Protein AF-A0A5B6V414-F1 (afdb_monomer)

Sequence (195 aa):
MGFCDLCKFNIALLAKQGWYFLTKSNTLVVRIFKSKYYPNTTFWNALLGTYPSYMWRSIFAAKKLLEDEVDLIDTNTKTWNMELIARVFNVEDAEAIKCISLSHSIDEDKLTWKGNNSGKYSVKSGYRTFNKQTDPNAIAQNRSALYKKLWALNIPSKIKIATWKFLNNFIPIAYNLYNRKISSSPICPPCGLLP

Mean predicted aligned error: 17.88 Å

Solvent-accessible surface area (backbone atoms only — not comparable to full-atom values): 11793 Å² total; per-residue (Å²): 138,86,77,93,48,66,68,57,45,53,48,20,49,31,37,47,50,46,51,44,52,72,74,43,58,86,39,71,69,40,46,54,46,30,62,73,56,24,68,93,50,49,84,89,70,41,61,74,74,94,82,58,50,75,67,50,50,50,35,53,64,32,44,63,74,67,57,82,60,82,73,55,52,36,83,90,76,73,38,72,33,64,69,61,37,60,72,75,39,57,73,69,58,31,53,56,56,70,67,56,80,75,79,86,67,90,67,77,87,72,91,62,32,85,69,46,98,80,34,65,83,43,47,71,37,43,34,50,50,59,44,57,79,52,43,62,61,58,54,50,49,50,50,51,56,50,49,56,53,56,71,68,49,98,64,63,66,70,56,49,52,50,51,52,30,53,81,66,66,62,51,87,44,41,45,49,31,24,76,69,69,75,36,99,51,42,47,33,86,92,77,70,42,72,130

Foldseek 3Di:
DDDPDPVLLLLLVLLVVLVCLVQPCPDPVNCVCCVVFPVPHHPLPTDCDDDHDPSSVSNVVSSVVVVPDDCQADPVVRAGPLVSLPVPDDPVVSVVVNPPDRDPDPDPDDQFDPLDPVSDRDSVSSSVVVVVVVPPVCVVVVVVVVLVVLVPDPDDVVVSVVVVCVVVVVPPQLLSCVVVVNDPDQAGPVPRDHD

InterPro domains:
  IPR026960 Reverse transcriptase zinc-binding domain [PF13966] (121-192)

Radius of gyration: 24.38 Å; Cα contacts (8 Å, |Δi|>4): 140; chains: 1; bounding box: 47×53×64 Å

pLDDT: mean 72.51, std 13.05, range [38.97, 97.5]

Secondary structure (DSSP, 8-state):
---S-HHHHHHHHHHHHHHHHHH-TTSHHHHHHHHHH-TTS-GGG----SS--HHHHHHHHHHHHH------EETTTTEE-HHHHHHHS-HHHHHHHHTSPPP---PPP----TTSTT----HHHHHHHHHHSS-HHHHHHHHHHHHHHHHHSSS-HHHHHHHHHHHTT-S--HHHHHHTTS-S--S-TTT----

Organism: NCBI:txid47621

Structure (mmCIF, N/CA/C/O backbone):
data_AF-A0A5B6V414-F1
#
_entry.id   AF-A0A5B6V414-F1
#
loop_
_atom_site.group_PDB
_atom_site.id
_atom_site.type_symbol
_atom_site.label_atom_id
_atom_site.label_alt_id
_atom_site.label_comp_id
_atom_site.label_asym_id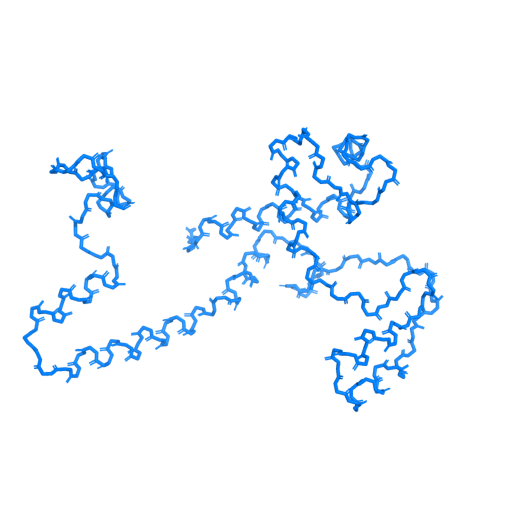
_atom_site.label_entity_id
_atom_site.label_seq_id
_atom_site.pdbx_PDB_ins_code
_atom_site.Cartn_x
_atom_site.Cartn_y
_atom_site.Cartn_z
_atom_site.occupancy
_atom_site.B_iso_or_equiv
_atom_site.auth_seq_id
_atom_site.auth_comp_id
_atom_site.auth_asym_id
_atom_site.auth_atom_id
_atom_site.pdbx_PDB_model_num
ATOM 1 N N . MET A 1 1 ? 19.506 8.412 0.767 1.00 38.97 1 MET A N 1
ATOM 2 C CA . MET A 1 1 ? 18.026 8.401 0.858 1.00 38.97 1 MET A CA 1
ATOM 3 C C . MET A 1 1 ? 17.472 7.915 -0.474 1.00 38.97 1 MET A C 1
ATOM 5 O O . MET A 1 1 ? 17.347 8.710 -1.389 1.00 38.97 1 MET A O 1
ATOM 9 N N . GLY A 1 2 ? 17.258 6.607 -0.634 1.00 41.16 2 GLY A N 1
ATOM 10 C CA . GLY A 1 2 ? 16.815 6.019 -1.904 1.00 41.16 2 GLY A CA 1
ATOM 11 C C . GLY A 1 2 ? 15.378 5.527 -1.802 1.00 41.16 2 GLY A C 1
ATOM 12 O O . GLY A 1 2 ? 15.153 4.384 -1.416 1.00 41.16 2 GLY A O 1
ATOM 13 N N . PHE A 1 3 ? 14.409 6.389 -2.102 1.00 40.47 3 PHE A N 1
ATOM 14 C CA . PHE A 1 3 ? 13.028 5.960 -2.319 1.00 40.47 3 PHE A CA 1
ATOM 15 C C . PHE A 1 3 ? 12.896 5.624 -3.807 1.00 40.47 3 PHE A C 1
ATOM 17 O O . PHE A 1 3 ? 13.055 6.501 -4.647 1.00 40.47 3 PHE A O 1
ATOM 24 N N . CYS A 1 4 ? 12.674 4.350 -4.137 1.00 52.44 4 CYS A N 1
ATOM 25 C CA . CYS A 1 4 ? 12.571 3.886 -5.528 1.00 52.44 4 CYS A CA 1
ATOM 26 C C . CYS A 1 4 ? 11.224 4.248 -6.179 1.00 52.44 4 CYS A C 1
ATOM 28 O O . CYS A 1 4 ? 11.107 4.211 -7.397 1.00 52.44 4 CYS A O 1
ATOM 30 N N . ASP A 1 5 ? 10.218 4.586 -5.368 1.00 54.47 5 ASP A N 1
ATOM 31 C CA . ASP A 1 5 ? 8.855 4.896 -5.802 1.00 54.47 5 ASP A CA 1
ATOM 32 C C . ASP A 1 5 ? 8.201 5.853 -4.792 1.00 54.47 5 ASP A C 1
ATOM 34 O O . ASP A 1 5 ? 7.975 5.499 -3.627 1.00 54.47 5 ASP A O 1
ATOM 38 N N . LEU A 1 6 ? 7.957 7.087 -5.236 1.00 55.12 6 LEU A N 1
ATOM 39 C CA . LEU A 1 6 ? 7.403 8.173 -4.427 1.00 55.12 6 LEU A CA 1
ATOM 40 C C . LEU A 1 6 ? 5.907 7.976 -4.144 1.00 55.12 6 LEU A C 1
ATOM 42 O O . LEU A 1 6 ? 5.438 8.325 -3.062 1.00 55.12 6 LEU A O 1
ATOM 46 N N . CYS A 1 7 ? 5.170 7.363 -5.074 1.00 50.81 7 CYS A N 1
ATOM 47 C CA . CYS A 1 7 ? 3.752 7.063 -4.900 1.00 50.81 7 CYS A CA 1
ATOM 48 C C . CYS A 1 7 ? 3.561 6.050 -3.766 1.00 50.81 7 CYS A C 1
ATOM 50 O O . CYS A 1 7 ? 2.777 6.291 -2.850 1.00 50.81 7 CYS A O 1
ATOM 52 N N . LYS A 1 8 ? 4.356 4.973 -3.744 1.00 53.31 8 LYS A N 1
ATOM 53 C CA . LYS A 1 8 ? 4.317 3.969 -2.661 1.00 53.31 8 LYS A CA 1
ATOM 54 C C . LYS A 1 8 ? 4.734 4.537 -1.305 1.00 53.31 8 LYS A C 1
ATOM 56 O O . LYS A 1 8 ? 4.197 4.145 -0.271 1.00 53.31 8 LYS A O 1
ATOM 61 N N . PHE A 1 9 ? 5.676 5.477 -1.290 1.00 55.47 9 PHE A N 1
ATOM 62 C CA . PHE A 1 9 ? 6.079 6.161 -0.062 1.00 55.47 9 PHE A CA 1
ATOM 63 C C . PHE A 1 9 ? 4.968 7.063 0.491 1.00 55.47 9 PHE A C 1
ATOM 65 O O . PHE A 1 9 ? 4.666 7.008 1.685 1.00 55.47 9 PHE A O 1
ATOM 72 N N . ASN A 1 10 ? 4.312 7.834 -0.378 1.00 59.72 10 ASN A N 1
ATOM 73 C CA . ASN A 1 10 ? 3.179 8.681 -0.006 1.00 59.72 10 ASN A CA 1
ATOM 74 C C . ASN A 1 10 ? 1.993 7.849 0.501 1.00 59.72 10 ASN A C 1
ATOM 76 O O . ASN A 1 10 ? 1.379 8.196 1.507 1.00 59.72 10 ASN A O 1
ATOM 80 N N . ILE A 1 11 ? 1.730 6.699 -0.121 1.00 57.94 11 ILE A N 1
ATOM 81 C CA . ILE A 1 11 ? 0.723 5.742 0.348 1.00 57.94 11 ILE A CA 1
ATOM 82 C C . ILE A 1 11 ? 1.081 5.200 1.743 1.00 57.94 11 ILE A C 1
ATOM 84 O O . ILE A 1 11 ? 0.245 5.213 2.646 1.00 57.94 11 ILE A O 1
ATOM 88 N N . ALA A 1 12 ? 2.337 4.803 1.976 1.00 60.44 12 ALA A N 1
ATOM 89 C CA . ALA A 1 12 ? 2.790 4.332 3.289 1.00 60.44 12 ALA A CA 1
ATOM 90 C C . ALA A 1 12 ? 2.718 5.420 4.384 1.00 60.44 12 ALA A C 1
ATOM 92 O O . ALA A 1 12 ? 2.524 5.108 5.565 1.00 60.44 12 ALA A O 1
ATOM 93 N N . LEU A 1 13 ? 2.864 6.697 4.011 1.00 63.88 13 LEU A N 1
ATOM 94 C CA . LEU A 1 13 ? 2.650 7.841 4.901 1.00 63.88 13 LEU A CA 1
ATOM 95 C C . LEU A 1 13 ? 1.174 7.999 5.277 1.00 63.88 13 LEU A C 1
ATOM 97 O O . LEU A 1 13 ? 0.872 8.181 6.455 1.00 63.88 13 LEU A O 1
ATOM 101 N N . LEU A 1 14 ? 0.267 7.887 4.306 1.00 63.62 14 LEU A N 1
ATOM 102 C CA . LEU A 1 14 ? -1.178 7.966 4.536 1.00 63.62 14 LEU A CA 1
ATOM 103 C C . LEU A 1 14 ? -1.686 6.797 5.387 1.00 63.62 14 LEU A C 1
ATOM 105 O O . LEU A 1 14 ? -2.439 7.015 6.334 1.00 63.62 14 LEU A O 1
ATOM 109 N N . ALA A 1 15 ? -1.186 5.583 5.148 1.00 64.62 15 ALA A N 1
ATOM 110 C CA . ALA A 1 15 ? -1.477 4.420 5.984 1.00 64.62 15 ALA A CA 1
ATOM 111 C C . ALA A 1 15 ? -0.994 4.606 7.437 1.00 64.62 15 ALA A C 1
ATOM 113 O O . ALA A 1 15 ? -1.669 4.175 8.369 1.00 64.62 15 ALA A O 1
ATOM 114 N N . LYS A 1 16 ? 0.115 5.334 7.669 1.00 68.69 16 LYS A N 1
ATOM 115 C CA . LYS A 1 16 ? 0.541 5.716 9.031 1.00 68.69 16 LYS A CA 1
ATOM 116 C C . LYS A 1 16 ? -0.497 6.589 9.728 1.00 68.69 16 LYS A C 1
ATOM 118 O O . LYS A 1 16 ? -0.704 6.447 10.930 1.00 68.69 16 LYS A O 1
ATOM 123 N N . GLN A 1 17 ? -1.094 7.520 8.984 1.00 65.94 17 GLN A N 1
ATOM 124 C CA . GLN A 1 17 ? -2.149 8.369 9.519 1.00 65.94 17 GLN A CA 1
ATOM 125 C C . GLN A 1 17 ? -3.367 7.503 9.836 1.00 65.94 17 GLN A C 1
ATOM 127 O O . GLN A 1 17 ? -3.755 7.475 10.991 1.00 65.94 17 GLN A O 1
ATOM 132 N N . GLY A 1 18 ? -3.867 6.676 8.911 1.00 68.75 18 GLY A N 1
ATOM 133 C CA . GLY A 1 18 ? -4.957 5.724 9.200 1.00 68.75 18 GLY A CA 1
ATOM 134 C C . GLY A 1 18 ? -4.704 4.858 10.447 1.00 68.75 18 GLY A C 1
ATOM 135 O O . GLY A 1 18 ? -5.540 4.795 11.344 1.00 68.75 18 GLY A O 1
ATOM 136 N N . TRP A 1 19 ? -3.495 4.306 10.588 1.00 68.88 19 TRP A N 1
ATOM 137 C CA . TRP A 1 19 ? -3.070 3.559 11.779 1.00 68.88 19 TRP A CA 1
ATOM 138 C C . TRP A 1 19 ? -3.130 4.385 13.074 1.00 68.88 19 TRP A C 1
ATOM 140 O O . TRP A 1 19 ? -3.500 3.879 14.133 1.00 68.88 19 TRP A O 1
ATOM 150 N N . TYR A 1 20 ? -2.771 5.668 13.018 1.00 73.00 20 TYR A N 1
ATOM 151 C CA . TYR A 1 20 ? -2.866 6.575 14.163 1.00 73.00 20 TYR A CA 1
ATOM 152 C C . TYR A 1 20 ? -4.321 6.813 14.584 1.00 73.00 20 TYR A C 1
ATOM 154 O O . TYR A 1 20 ? -4.607 6.850 15.778 1.00 73.00 20 TYR A O 1
ATOM 162 N N . PHE A 1 21 ? -5.244 6.916 13.625 1.00 68.38 21 PHE A N 1
ATOM 163 C CA . PHE A 1 21 ? -6.677 7.060 13.903 1.00 68.38 21 PHE A CA 1
ATOM 164 C C . PHE A 1 21 ? -7.270 5.810 14.563 1.00 68.38 21 PHE A C 1
ATOM 166 O O . PHE A 1 21 ? -8.138 5.937 15.424 1.00 68.38 21 PHE A O 1
ATOM 173 N N . LEU A 1 22 ? -6.759 4.627 14.211 1.00 65.38 22 LEU A N 1
ATOM 174 C CA . LEU A 1 22 ? -7.163 3.346 14.796 1.00 65.38 22 LEU A CA 1
ATOM 175 C C . LEU A 1 22 ? -6.579 3.111 16.193 1.00 65.38 22 LEU A C 1
ATOM 177 O O . LEU A 1 22 ? -7.258 2.589 17.068 1.00 65.38 22 LEU A O 1
ATOM 181 N N . THR A 1 23 ? -5.323 3.505 16.419 1.00 65.62 23 THR A N 1
ATOM 182 C CA . THR A 1 23 ? -4.600 3.185 17.665 1.00 65.62 23 THR A CA 1
ATOM 183 C C . THR A 1 23 ? -4.612 4.297 18.714 1.00 65.62 23 THR A C 1
ATOM 185 O O . THR A 1 23 ? -4.301 4.035 19.874 1.00 65.62 23 THR A O 1
ATOM 188 N N . LYS A 1 24 ? -4.944 5.544 18.345 1.00 70.81 24 LYS A N 1
ATOM 189 C CA . LYS A 1 24 ? -4.972 6.705 19.256 1.00 70.81 24 LYS A CA 1
ATOM 190 C C . LYS A 1 24 ? -6.278 7.500 19.155 1.00 70.81 24 LYS A C 1
ATOM 192 O O . LYS A 1 24 ? -6.284 8.693 18.831 1.00 70.81 24 LYS A O 1
ATOM 197 N N . SER A 1 25 ? -7.377 6.839 19.507 1.00 64.19 25 SER A N 1
ATOM 198 C CA . SER A 1 25 ? -8.752 7.364 19.466 1.00 64.19 25 SER A CA 1
ATOM 199 C C . SER A 1 25 ? -8.999 8.637 20.299 1.00 64.19 25 SER A C 1
ATOM 201 O O . SER A 1 25 ? -9.883 9.421 19.958 1.00 64.19 25 SER A O 1
ATOM 203 N N . ASN A 1 26 ? -8.200 8.897 21.342 1.00 71.38 26 ASN A N 1
ATOM 204 C CA . ASN A 1 26 ? -8.414 10.009 22.286 1.00 71.38 26 ASN A CA 1
ATOM 205 C C . ASN A 1 26 ? -7.767 11.347 21.894 1.00 71.38 26 ASN A C 1
ATOM 207 O O . ASN A 1 26 ? -7.865 12.331 22.628 1.00 71.38 26 ASN A O 1
ATOM 211 N N . THR A 1 27 ? -7.098 11.421 20.747 1.00 81.56 27 THR A N 1
ATOM 212 C CA . THR A 1 27 ? -6.453 12.666 20.310 1.00 81.56 27 THR A CA 1
ATOM 213 C C . THR A 1 27 ? -7.477 13.644 19.729 1.00 81.56 27 THR A C 1
ATOM 215 O O . THR A 1 27 ? -8.465 13.239 19.116 1.00 81.56 27 THR A O 1
ATOM 218 N N . LEU A 1 28 ? -7.250 14.953 19.903 1.00 81.00 28 LEU A N 1
ATOM 219 C CA . LEU A 1 28 ? -8.180 15.998 19.449 1.00 81.00 28 LEU A CA 1
ATOM 220 C C . LEU A 1 28 ? -8.493 15.884 17.947 1.00 81.00 28 LEU A C 1
ATOM 222 O O . LEU A 1 28 ? -9.648 15.978 17.544 1.00 81.00 28 LEU A O 1
ATOM 226 N N . VAL A 1 29 ? -7.472 15.608 17.133 1.00 76.81 29 VAL A N 1
ATOM 227 C CA . VAL A 1 29 ? -7.613 15.418 15.683 1.00 76.81 29 VAL A CA 1
ATOM 228 C C . VAL A 1 29 ? -8.537 14.240 15.368 1.00 76.81 29 VAL A C 1
ATOM 230 O O . VAL A 1 29 ? -9.446 14.387 14.556 1.00 76.81 29 VAL A O 1
ATOM 233 N N . VAL A 1 30 ? -8.370 13.097 16.042 1.00 78.31 30 VAL A N 1
ATOM 234 C CA . VAL A 1 30 ? -9.216 11.914 15.814 1.00 78.31 30 VAL A CA 1
ATOM 235 C C . VAL A 1 30 ? -10.654 12.166 16.267 1.00 78.31 30 VAL A C 1
ATOM 237 O O . VAL A 1 30 ? -11.584 11.777 15.567 1.00 78.31 30 VAL A O 1
ATOM 240 N N . ARG A 1 31 ? -10.862 12.892 17.371 1.00 81.19 31 ARG A N 1
ATOM 241 C CA . ARG A 1 31 ? -12.201 13.274 17.851 1.00 81.19 31 ARG A CA 1
ATOM 242 C C . ARG A 1 31 ? -12.928 14.219 16.889 1.00 81.19 31 ARG A C 1
ATOM 244 O O . ARG A 1 31 ? -14.106 14.002 16.625 1.00 81.19 31 ARG A O 1
ATOM 251 N N . ILE A 1 32 ? -12.232 15.219 16.339 1.00 84.50 32 ILE A N 1
ATOM 252 C CA . ILE A 1 32 ? -12.784 16.162 15.347 1.00 84.50 32 ILE A CA 1
ATOM 253 C C . ILE A 1 32 ? -13.139 15.443 14.041 1.00 84.50 32 ILE A C 1
ATOM 255 O O . ILE A 1 32 ? -14.172 15.699 13.431 1.00 84.50 32 ILE A O 1
ATOM 259 N N . PHE A 1 33 ? -12.283 14.533 13.585 1.00 82.25 33 PHE A N 1
ATOM 260 C CA . PHE A 1 33 ? -12.559 13.764 12.375 1.00 82.25 33 PHE A CA 1
ATOM 261 C C . PHE A 1 33 ? -13.673 12.742 12.579 1.00 82.25 33 PHE A C 1
ATOM 263 O O . PHE A 1 33 ? -14.508 12.595 11.691 1.00 82.25 33 PHE A O 1
ATOM 270 N N . LYS A 1 34 ? -13.731 12.090 13.746 1.00 83.25 34 LYS A N 1
ATOM 271 C CA . LYS A 1 34 ? -14.846 11.220 14.118 1.00 83.25 34 LYS A CA 1
ATOM 272 C C . LYS A 1 34 ? -16.155 11.997 14.094 1.00 83.25 34 LYS A C 1
ATOM 274 O O . LYS A 1 34 ? -17.062 11.596 13.381 1.00 83.25 34 LYS A O 1
ATOM 279 N N . SER A 1 35 ? -16.236 13.140 14.780 1.00 84.69 35 SER A N 1
ATOM 280 C CA . SER A 1 35 ? -17.468 13.939 14.802 1.00 84.69 35 SER A CA 1
ATOM 281 C C . SER A 1 35 ? -17.888 14.431 13.414 1.00 84.69 35 SER A C 1
ATOM 283 O O . SER A 1 35 ? -19.079 14.517 13.136 1.00 84.69 35 SER A O 1
ATOM 285 N N . LYS A 1 36 ? -16.926 14.719 12.529 1.00 84.19 36 LYS A N 1
ATOM 286 C CA . LYS A 1 36 ? -17.200 15.233 11.184 1.00 84.19 36 LYS A CA 1
ATOM 287 C C . LYS A 1 36 ? -17.541 14.158 10.146 1.00 84.19 36 LYS A C 1
ATOM 289 O O . LYS A 1 36 ? -18.383 14.414 9.292 1.00 84.19 36 LYS A O 1
ATOM 294 N N . TYR A 1 37 ? -16.871 13.005 10.163 1.00 82.56 37 TYR A N 1
ATOM 295 C CA . TYR A 1 37 ? -16.934 12.028 9.064 1.00 82.56 37 TYR A CA 1
ATOM 296 C C . TYR A 1 37 ? -17.532 10.672 9.447 1.00 82.56 37 TYR A C 1
ATOM 298 O O . TYR A 1 37 ? -18.007 9.956 8.570 1.00 82.56 37 TYR A O 1
ATOM 306 N N . TYR A 1 38 ? -17.515 10.302 10.728 1.00 85.25 38 TYR A N 1
ATOM 307 C CA . TYR A 1 38 ? -18.075 9.038 11.220 1.00 85.25 38 TYR A CA 1
ATOM 308 C C . TYR A 1 38 ? -18.591 9.180 12.666 1.00 85.25 38 TYR A C 1
ATOM 310 O O . TYR A 1 38 ? -18.115 8.495 13.572 1.00 85.25 38 TYR A O 1
ATOM 318 N N . PRO A 1 39 ? -19.553 10.092 12.927 1.00 83.75 39 PRO A N 1
ATOM 319 C CA . PRO A 1 39 ? -19.955 10.448 14.292 1.00 83.75 39 PRO A CA 1
ATOM 320 C C . PRO A 1 39 ? -20.573 9.272 15.051 1.00 83.75 39 PRO A C 1
ATOM 322 O O . PRO A 1 39 ? -20.280 9.079 16.231 1.00 83.75 39 PRO A O 1
ATOM 325 N N . ASN A 1 40 ? -21.363 8.459 14.345 1.00 81.81 40 ASN A N 1
ATOM 326 C CA . ASN A 1 40 ? -22.119 7.337 14.904 1.00 81.81 40 ASN A CA 1
ATOM 327 C C . ASN A 1 40 ? -21.543 5.970 14.503 1.00 81.81 40 ASN A C 1
ATOM 329 O O . ASN A 1 40 ? -22.171 4.945 14.742 1.00 81.81 40 ASN A O 1
ATOM 333 N N . THR A 1 41 ? -20.376 5.938 13.855 1.00 80.56 41 THR A N 1
ATOM 334 C CA . THR A 1 41 ? -19.768 4.704 13.341 1.00 80.56 41 THR A CA 1
ATOM 335 C C . THR A 1 41 ? -18.291 4.602 13.733 1.00 80.56 41 THR A C 1
ATOM 337 O O . THR A 1 41 ? -17.716 5.494 14.365 1.00 80.56 41 THR A O 1
ATOM 340 N N . THR A 1 42 ? -17.665 3.465 13.429 1.00 78.75 42 THR A N 1
ATOM 341 C CA . THR A 1 42 ? -16.217 3.266 13.573 1.00 78.75 42 THR A CA 1
ATOM 342 C C . THR A 1 42 ? -15.490 3.754 12.321 1.00 78.75 42 THR A C 1
ATOM 344 O O . THR A 1 42 ? -16.096 3.917 11.263 1.00 78.75 42 THR A O 1
ATOM 347 N N . PHE A 1 43 ? -14.172 3.954 12.411 1.00 76.69 43 PHE A N 1
ATOM 348 C CA . PHE A 1 43 ? -13.353 4.315 11.247 1.00 76.69 43 PHE A CA 1
ATOM 349 C C . PHE A 1 43 ? -13.521 3.317 10.082 1.00 76.69 43 PHE A C 1
ATOM 351 O O . PHE A 1 43 ? -13.557 3.731 8.927 1.00 76.69 43 PHE A O 1
ATOM 358 N N . TRP A 1 44 ? -13.710 2.028 10.384 1.00 72.62 44 TRP A N 1
ATOM 359 C CA . TRP A 1 44 ? -13.963 0.960 9.408 1.00 72.62 44 TRP A CA 1
ATOM 360 C C . TRP A 1 44 ? -15.317 1.065 8.709 1.00 72.62 44 TRP A C 1
ATOM 362 O O . TRP A 1 44 ? -15.434 0.736 7.538 1.00 72.62 44 TRP A O 1
ATOM 372 N N . ASN A 1 45 ? -16.327 1.599 9.384 1.00 74.75 45 ASN A N 1
ATOM 373 C CA . ASN A 1 45 ? -17.663 1.782 8.813 1.00 74.75 45 ASN A CA 1
ATOM 374 C C . ASN A 1 45 ? -17.888 3.217 8.324 1.00 74.75 45 ASN A C 1
ATOM 376 O O . ASN A 1 45 ? -19.002 3.602 7.969 1.00 74.75 45 ASN A O 1
ATOM 380 N N . ALA A 1 46 ? -16.836 4.036 8.324 1.00 81.75 46 ALA A N 1
ATOM 381 C CA . ALA A 1 46 ? -16.894 5.378 7.792 1.00 81.75 46 ALA A CA 1
ATOM 382 C C . ALA A 1 46 ? -17.115 5.326 6.274 1.00 81.75 46 ALA A C 1
ATOM 384 O O . ALA A 1 46 ? -16.533 4.487 5.578 1.00 81.75 46 ALA A O 1
ATOM 385 N N . LEU A 1 47 ? -17.940 6.245 5.770 1.00 80.00 47 LEU A N 1
ATOM 386 C CA . LEU A 1 47 ? -18.199 6.450 4.346 1.00 80.00 47 LEU A CA 1
ATOM 387 C C . LEU A 1 47 ? -17.469 7.708 3.863 1.00 80.00 47 LEU A C 1
ATOM 389 O O . LEU A 1 47 ? -17.141 8.603 4.645 1.00 80.00 47 LEU A O 1
ATOM 393 N N . LEU A 1 48 ? -17.217 7.794 2.556 1.00 77.62 48 LEU A N 1
ATOM 394 C CA . LEU A 1 48 ? -16.552 8.966 1.985 1.00 77.62 48 LEU A CA 1
ATOM 395 C C . LEU A 1 48 ? -17.429 10.227 2.111 1.00 77.62 48 LEU A C 1
ATOM 397 O O . LEU A 1 48 ? -16.906 11.316 2.333 1.00 77.62 48 LEU A O 1
ATOM 401 N N . GLY A 1 49 ? -18.753 10.072 2.031 1.00 79.94 49 GLY A N 1
ATOM 402 C CA . GLY A 1 49 ? -19.712 11.176 2.077 1.00 79.94 49 GLY A CA 1
ATOM 403 C C . GLY A 1 49 ? -19.703 12.042 0.810 1.00 79.94 49 GLY A C 1
ATOM 404 O O . GLY A 1 49 ? -18.963 11.789 -0.139 1.00 79.94 49 GLY A O 1
ATOM 405 N N . THR A 1 50 ? -20.548 13.073 0.795 1.00 69.94 50 THR A N 1
ATOM 406 C CA . THR A 1 50 ? -20.762 13.962 -0.363 1.00 69.94 50 THR A CA 1
ATOM 407 C C . THR A 1 50 ? -19.729 15.087 -0.473 1.00 69.94 50 THR A C 1
ATOM 409 O O . THR A 1 50 ? -19.368 15.465 -1.584 1.00 69.94 50 THR A O 1
ATOM 412 N N . TYR A 1 51 ? -19.190 15.577 0.652 1.00 73.44 51 TYR A N 1
ATOM 413 C CA . TYR A 1 51 ? -18.216 16.683 0.687 1.00 73.44 51 TYR A CA 1
ATOM 414 C C . TYR A 1 51 ? -17.007 16.394 1.596 1.00 73.44 51 TYR A C 1
ATOM 416 O O . TYR A 1 51 ? -16.797 17.061 2.615 1.00 73.44 51 TYR A O 1
ATOM 424 N N . PRO A 1 52 ? -16.187 15.383 1.263 1.00 81.19 52 PRO A N 1
ATOM 425 C CA . PRO A 1 52 ? -15.005 15.052 2.048 1.00 81.19 52 PRO A CA 1
ATOM 426 C C . PRO A 1 52 ? -13.902 16.107 1.891 1.00 81.19 52 PRO A C 1
ATOM 428 O O . PRO A 1 52 ? -13.628 16.571 0.782 1.00 81.19 52 PRO A O 1
ATOM 431 N N . SER A 1 53 ? -13.183 16.439 2.971 1.00 77.19 53 SER A N 1
ATOM 432 C CA . SER A 1 53 ? -11.953 17.227 2.819 1.00 77.19 53 SER A CA 1
ATOM 433 C C . SER A 1 53 ? -10.885 16.436 2.062 1.00 77.19 53 SER A C 1
ATOM 435 O O . SER A 1 53 ? -10.866 15.205 2.088 1.00 77.19 53 SER A O 1
ATOM 437 N N . TYR A 1 54 ? -9.932 17.137 1.444 1.00 65.19 54 TYR A N 1
ATOM 438 C CA . TYR A 1 54 ? -8.775 16.507 0.795 1.00 65.19 54 TYR A CA 1
ATOM 439 C C . TYR A 1 54 ? -8.018 15.542 1.718 1.00 65.19 54 TYR A C 1
ATOM 441 O O . TYR A 1 54 ? -7.602 14.462 1.296 1.00 65.19 54 TYR A O 1
ATOM 449 N N . MET A 1 55 ? -7.890 15.900 2.996 1.00 64.25 55 MET A N 1
ATOM 450 C CA . MET A 1 55 ? -7.267 15.044 4.003 1.00 64.25 55 MET A CA 1
ATOM 451 C C . MET A 1 55 ? -8.104 13.784 4.268 1.00 64.25 55 MET A C 1
ATOM 453 O O . MET A 1 55 ? -7.546 12.691 4.301 1.00 64.25 55 MET A O 1
ATOM 457 N N . TRP A 1 56 ? -9.434 13.907 4.380 1.00 75.62 56 TRP A N 1
ATOM 458 C CA . TRP A 1 56 ? -10.317 12.750 4.555 1.00 75.62 56 TRP A CA 1
ATOM 459 C C . TRP A 1 56 ? -10.316 11.833 3.333 1.00 75.62 56 TRP A C 1
ATOM 461 O O . TRP A 1 56 ? -10.173 10.631 3.500 1.00 75.62 56 TRP A O 1
ATOM 471 N N . ARG A 1 57 ? -10.348 12.377 2.109 1.00 68.31 57 ARG A N 1
ATOM 472 C CA . ARG A 1 57 ? -10.202 11.590 0.869 1.00 68.31 57 ARG A CA 1
ATOM 473 C C . ARG A 1 57 ? -8.915 10.768 0.860 1.00 68.31 57 ARG A C 1
ATOM 475 O O . ARG A 1 57 ? -8.933 9.600 0.490 1.00 68.31 57 ARG A O 1
ATOM 482 N N . SER A 1 58 ? -7.814 11.376 1.294 1.00 61.97 58 SER A N 1
ATOM 483 C CA . SER A 1 58 ? -6.497 10.732 1.319 1.00 61.97 58 SER A CA 1
ATOM 484 C C . SER A 1 58 ? -6.408 9.626 2.378 1.00 61.97 58 SER A C 1
ATOM 486 O O . SER A 1 58 ? -5.848 8.565 2.116 1.00 61.97 58 SER A O 1
ATOM 488 N N . ILE A 1 59 ? -6.990 9.846 3.561 1.00 68.31 59 ILE A N 1
ATOM 489 C CA . ILE A 1 59 ? -7.067 8.843 4.637 1.00 68.31 59 ILE A CA 1
ATOM 490 C C . ILE A 1 59 ? -8.032 7.711 4.256 1.00 68.31 59 ILE A C 1
ATOM 492 O O . ILE A 1 59 ? -7.712 6.541 4.440 1.00 68.31 59 ILE A O 1
ATOM 496 N N . PHE A 1 60 ? -9.180 8.047 3.670 1.00 73.06 60 PHE A N 1
ATOM 497 C CA . PHE A 1 60 ? -10.190 7.096 3.216 1.00 73.06 60 PHE A CA 1
ATOM 498 C C . PHE A 1 60 ? -9.671 6.202 2.084 1.00 73.06 60 PHE A C 1
ATOM 500 O O . PHE A 1 60 ? -9.893 5.001 2.099 1.00 73.06 60 PHE A O 1
ATOM 507 N N . ALA A 1 61 ? -8.909 6.741 1.129 1.00 64.38 61 ALA A N 1
ATOM 508 C CA . ALA A 1 61 ? -8.263 5.925 0.098 1.00 64.38 61 ALA A CA 1
ATOM 509 C C . ALA A 1 61 ? -7.269 4.907 0.693 1.00 64.38 61 ALA A C 1
ATOM 511 O O . ALA A 1 61 ? -7.121 3.807 0.167 1.00 64.38 61 ALA A O 1
ATOM 512 N N . ALA A 1 62 ? -6.623 5.249 1.815 1.00 61.84 62 ALA A N 1
ATOM 513 C CA . ALA A 1 62 ? -5.741 4.345 2.548 1.00 61.84 62 ALA A CA 1
ATOM 514 C C . ALA A 1 62 ? -6.492 3.342 3.446 1.00 61.84 62 ALA A C 1
ATOM 516 O O . ALA A 1 62 ? -5.900 2.342 3.843 1.00 61.84 62 ALA A O 1
ATOM 517 N N . LYS A 1 63 ? -7.784 3.562 3.730 1.00 69.38 63 LYS A N 1
ATOM 518 C CA . LYS A 1 63 ? -8.662 2.618 4.444 1.00 69.38 63 LYS A CA 1
ATOM 519 C C . LYS A 1 63 ? -8.759 1.287 3.702 1.00 69.38 63 LYS A C 1
ATOM 521 O O . LYS A 1 63 ? -8.556 0.251 4.313 1.00 69.38 63 LYS A O 1
ATOM 526 N N . LYS A 1 64 ? -8.918 1.325 2.374 1.00 61.97 64 LYS A N 1
ATOM 527 C CA . LYS A 1 64 ? -8.959 0.124 1.522 1.00 61.97 64 LYS A CA 1
ATOM 528 C C . LYS A 1 64 ? -7.687 -0.733 1.616 1.00 61.97 64 LYS A C 1
ATOM 530 O O . LYS A 1 64 ? -7.736 -1.935 1.429 1.00 61.97 64 LYS A O 1
ATOM 535 N N . LEU A 1 65 ? -6.546 -0.117 1.937 1.00 58.72 65 LEU A N 1
ATOM 536 C CA . LEU A 1 65 ? -5.263 -0.811 2.137 1.00 58.72 65 LEU A CA 1
ATOM 537 C C . LEU A 1 65 ? -5.134 -1.443 3.528 1.00 58.72 65 LEU A C 1
ATOM 539 O O . LEU A 1 65 ? -4.252 -2.267 3.748 1.00 58.72 65 LEU A O 1
ATOM 543 N N . LEU A 1 66 ? -5.963 -0.999 4.470 1.00 60.09 66 LEU A N 1
ATOM 544 C CA . LEU A 1 66 ? -6.112 -1.584 5.797 1.00 60.09 66 LEU A CA 1
ATOM 545 C C . LEU A 1 66 ? -7.255 -2.621 5.826 1.00 60.09 66 LEU A C 1
ATOM 547 O O . LEU A 1 66 ? -7.275 -3.440 6.731 1.00 60.09 66 LEU A O 1
ATOM 551 N N . GLU A 1 67 ? -8.172 -2.585 4.848 1.00 59.41 67 GLU A N 1
ATOM 552 C CA . GLU A 1 67 ? -9.321 -3.497 4.683 1.00 59.41 67 GLU A CA 1
ATOM 553 C C . GLU A 1 67 ? -8.974 -4.848 4.024 1.00 59.41 67 GLU A C 1
ATOM 555 O O . GLU A 1 67 ? -9.824 -5.730 4.014 1.00 59.41 67 GLU A O 1
ATOM 560 N N . ASP A 1 68 ? -7.747 -5.076 3.533 1.00 48.94 68 ASP A N 1
ATOM 561 C CA . ASP A 1 68 ? -7.289 -6.409 3.071 1.00 48.94 68 ASP A CA 1
ATOM 562 C C . ASP A 1 68 ? -7.093 -7.416 4.242 1.00 48.94 68 ASP A C 1
ATOM 564 O O . ASP A 1 68 ? -6.327 -8.378 4.142 1.00 48.94 68 ASP A O 1
ATOM 568 N N . GLU A 1 69 ? -7.780 -7.222 5.373 1.00 48.78 69 GLU A N 1
ATOM 569 C CA . GLU A 1 69 ? -7.946 -8.240 6.408 1.00 48.78 69 GLU A CA 1
ATOM 570 C C . GLU A 1 69 ? -9.317 -8.903 6.261 1.00 48.78 69 GLU A C 1
ATOM 572 O O . GLU A 1 69 ? -10.375 -8.322 6.481 1.00 48.78 69 GLU A O 1
ATOM 577 N N . VAL A 1 70 ? -9.275 -10.167 5.844 1.00 51.47 70 VAL A N 1
ATOM 578 C CA . VAL A 1 70 ? -10.397 -11.093 5.930 1.00 51.47 70 VAL A CA 1
ATOM 579 C C . VAL A 1 70 ? -10.639 -11.375 7.415 1.00 51.47 70 VAL A C 1
ATOM 581 O O . VAL A 1 70 ? -9.854 -12.091 8.037 1.00 51.47 70 VAL A O 1
ATOM 584 N N . ASP A 1 71 ? -11.707 -10.812 7.980 1.00 59.84 71 ASP A N 1
ATOM 585 C CA . ASP A 1 71 ? -12.091 -11.032 9.379 1.00 59.84 71 ASP A CA 1
ATOM 586 C C . ASP A 1 71 ? -12.645 -12.453 9.567 1.00 59.84 71 ASP A C 1
ATOM 588 O O . ASP A 1 71 ? -13.847 -12.703 9.488 1.00 59.84 71 ASP A O 1
ATOM 592 N N . LEU A 1 72 ? -11.745 -13.414 9.803 1.00 58.38 72 LEU A N 1
ATOM 593 C CA . LEU A 1 72 ? -12.081 -14.819 10.071 1.00 58.38 72 LEU A CA 1
ATOM 594 C C . LEU A 1 72 ? -12.854 -15.018 11.384 1.00 58.38 72 LEU A C 1
ATOM 596 O O . LEU A 1 72 ? -13.402 -16.095 11.598 1.00 58.38 72 LEU A O 1
ATOM 600 N N . ILE A 1 73 ? -12.904 -14.005 12.251 1.00 62.31 73 ILE A N 1
ATOM 601 C CA . ILE A 1 73 ? -13.572 -14.034 13.555 1.00 62.31 73 ILE A CA 1
ATOM 602 C C . ILE A 1 73 ? -14.692 -12.994 13.539 1.00 62.31 73 ILE A C 1
ATOM 604 O O . ILE A 1 73 ? -14.454 -11.818 13.272 1.00 62.31 73 ILE A O 1
ATOM 608 N N . ASP A 1 74 ? -15.912 -13.422 13.848 1.00 64.25 74 ASP A N 1
ATOM 609 C CA . ASP A 1 74 ? -17.034 -12.516 14.056 1.00 64.25 74 ASP A CA 1
ATOM 610 C C . ASP A 1 74 ? -16.879 -11.822 15.415 1.00 64.25 74 ASP A C 1
ATOM 612 O O . ASP A 1 74 ? -16.944 -12.441 16.480 1.00 64.25 74 ASP A O 1
ATOM 616 N N . THR A 1 75 ? -16.667 -10.510 15.367 1.00 57.16 75 THR A N 1
ATOM 617 C CA . THR A 1 75 ? -16.437 -9.658 16.538 1.00 57.16 75 THR A CA 1
ATOM 618 C C . THR A 1 75 ? -17.667 -9.506 17.434 1.00 57.16 75 THR A C 1
ATOM 620 O O . THR A 1 75 ? -17.511 -9.187 18.612 1.00 57.16 75 THR A O 1
ATOM 623 N N . ASN A 1 76 ? -18.879 -9.773 16.931 1.00 60.50 76 ASN A N 1
ATOM 624 C CA . ASN A 1 76 ? -20.104 -9.708 17.733 1.00 60.50 76 ASN A CA 1
ATOM 625 C C . ASN A 1 76 ? -20.337 -10.998 18.520 1.00 60.50 76 ASN A C 1
ATOM 627 O O . ASN A 1 76 ? -20.741 -10.955 19.681 1.00 60.50 76 ASN A O 1
ATOM 631 N N . THR A 1 77 ? -20.088 -12.146 17.891 1.00 67.50 77 THR A N 1
ATOM 632 C CA . THR A 1 77 ? -20.339 -13.462 18.497 1.00 67.50 77 THR A CA 1
ATOM 633 C C . THR A 1 77 ? -19.099 -14.060 19.158 1.00 67.50 77 THR A C 1
ATOM 635 O O . THR A 1 77 ? -19.225 -15.012 19.924 1.00 67.50 77 THR A O 1
ATOM 638 N N . LYS A 1 78 ? -17.908 -13.495 18.904 1.00 66.12 78 LYS A N 1
ATOM 639 C CA . LYS A 1 78 ? -16.597 -14.040 19.299 1.00 66.12 78 LYS A CA 1
ATOM 640 C C . LYS A 1 78 ? -16.396 -15.482 18.834 1.00 66.12 78 LYS A C 1
ATOM 642 O O . LYS A 1 78 ? -15.757 -16.284 19.513 1.00 66.12 78 LYS A O 1
ATOM 647 N N . THR A 1 79 ? -16.956 -15.811 17.676 1.00 71.31 79 THR A N 1
ATOM 648 C CA . THR A 1 79 ? -16.825 -17.131 17.064 1.00 71.31 79 THR A CA 1
ATOM 649 C C . THR A 1 79 ? -16.159 -17.028 15.705 1.00 71.31 79 THR A C 1
ATOM 651 O O . THR A 1 79 ? -16.151 -15.978 15.062 1.00 71.31 79 THR A O 1
ATOM 654 N N . TRP A 1 80 ? -15.563 -18.131 15.269 1.00 72.44 80 TRP A N 1
ATOM 655 C CA . TRP A 1 80 ? -15.051 -18.262 13.916 1.00 72.44 80 TRP A CA 1
ATOM 656 C C . TRP A 1 80 ? -16.181 -18.070 12.896 1.00 72.44 80 TRP A C 1
ATOM 658 O O . TRP A 1 80 ? -17.249 -18.670 13.014 1.00 72.44 80 TRP A O 1
ATOM 668 N N . ASN A 1 81 ? -15.939 -17.268 11.860 1.00 76.00 81 ASN A N 1
ATOM 669 C CA . ASN A 1 81 ? -16.858 -17.127 10.740 1.00 76.00 81 ASN A CA 1
ATOM 670 C C . ASN A 1 81 ? -16.780 -18.389 9.866 1.00 76.00 81 ASN A C 1
ATOM 672 O O . ASN A 1 81 ? -15.955 -18.507 8.960 1.00 76.00 81 ASN A O 1
ATOM 676 N N . MET A 1 82 ? -17.634 -19.362 10.183 1.00 75.44 82 MET A N 1
ATOM 677 C CA . MET A 1 82 ? -17.599 -20.710 9.608 1.00 75.44 82 MET A CA 1
ATOM 678 C C . MET A 1 82 ? -17.804 -20.722 8.090 1.00 75.44 82 MET A C 1
ATOM 680 O O . MET A 1 82 ? -17.181 -21.523 7.395 1.00 75.44 82 MET A O 1
ATOM 684 N N . GLU A 1 83 ? -18.643 -19.821 7.577 1.00 72.38 83 GLU A N 1
ATOM 685 C CA . GLU A 1 83 ? -18.926 -19.683 6.145 1.00 72.38 83 GLU A CA 1
ATOM 686 C C . GLU A 1 83 ? -17.717 -19.101 5.398 1.00 72.38 83 GLU A C 1
ATOM 688 O O . GLU A 1 83 ? -17.320 -19.580 4.333 1.00 72.38 83 GLU A O 1
ATOM 693 N N . LEU A 1 84 ? -17.065 -18.106 6.002 1.00 63.66 84 LEU A N 1
ATOM 694 C CA . LEU A 1 84 ? -15.851 -17.491 5.480 1.00 63.66 84 LEU A CA 1
ATOM 695 C C . LEU A 1 84 ? -14.647 -18.443 5.505 1.00 63.66 84 LEU A C 1
ATOM 697 O O . LEU A 1 84 ? -13.849 -18.454 4.573 1.00 63.66 84 LEU A O 1
ATOM 701 N N . ILE A 1 85 ? -14.512 -19.262 6.544 1.00 60.50 85 ILE A N 1
ATOM 702 C CA . ILE A 1 85 ? -13.425 -20.242 6.642 1.00 60.50 85 ILE A CA 1
ATOM 703 C C . ILE A 1 85 ? -13.607 -21.341 5.596 1.00 60.50 85 ILE A C 1
ATOM 705 O O . ILE A 1 85 ? -12.658 -21.671 4.889 1.00 60.50 85 ILE A O 1
ATOM 709 N N . ALA A 1 86 ? -14.832 -21.847 5.432 1.00 70.56 86 ALA A N 1
ATOM 710 C CA . ALA A 1 86 ? -15.135 -22.887 4.452 1.00 70.56 86 ALA A CA 1
ATOM 711 C C . ALA A 1 86 ? -14.945 -22.426 2.996 1.00 70.56 86 ALA A C 1
ATOM 713 O O . ALA A 1 86 ? -14.629 -23.245 2.138 1.00 70.56 86 ALA A O 1
ATOM 714 N N . ARG A 1 87 ? -15.131 -21.129 2.703 1.00 61.31 87 ARG A N 1
ATOM 715 C CA . ARG A 1 87 ? -14.940 -20.593 1.343 1.00 61.31 87 ARG A CA 1
ATOM 716 C C . ARG A 1 87 ? -13.482 -20.244 1.015 1.00 61.31 87 ARG A C 1
ATOM 718 O O . ARG A 1 87 ? -13.138 -20.184 -0.160 1.00 61.31 87 ARG A O 1
ATOM 725 N N . VAL A 1 88 ? -12.663 -19.913 2.021 1.00 55.88 88 VAL A N 1
ATOM 726 C CA . VAL A 1 88 ? -11.290 -19.399 1.828 1.00 55.88 88 VAL A CA 1
ATOM 727 C C . VAL A 1 88 ? -10.235 -20.500 1.957 1.00 55.88 88 VAL A C 1
ATOM 729 O O . VAL A 1 88 ? -9.223 -20.443 1.261 1.00 55.88 88 VAL A O 1
ATOM 732 N N . PHE A 1 89 ? -10.460 -21.493 2.819 1.00 58.25 89 PHE A N 1
ATOM 733 C CA . PHE A 1 89 ? -9.507 -22.569 3.096 1.00 58.25 89 PHE A CA 1
ATOM 734 C C . PHE A 1 89 ? -9.973 -23.898 2.495 1.00 58.25 89 PHE A C 1
ATOM 736 O O . PHE A 1 89 ? -11.163 -24.109 2.265 1.00 58.25 89 PHE A O 1
ATOM 743 N N . ASN A 1 90 ? -9.028 -24.804 2.230 1.00 64.19 90 ASN A N 1
ATOM 744 C CA . ASN A 1 90 ? -9.362 -26.186 1.881 1.00 64.19 90 ASN A CA 1
ATOM 745 C C . ASN A 1 90 ? -9.994 -26.899 3.098 1.00 64.19 90 ASN A C 1
ATOM 747 O O . ASN A 1 90 ? -9.980 -26.379 4.213 1.00 64.19 90 ASN A O 1
ATOM 751 N N . VAL A 1 91 ? -10.570 -28.083 2.882 1.00 71.69 91 VAL A N 1
ATOM 752 C CA . VAL A 1 91 ? -11.328 -28.796 3.926 1.00 71.69 91 VAL A CA 1
ATOM 753 C C . VAL A 1 91 ? -10.458 -29.117 5.147 1.00 71.69 91 VAL A C 1
ATOM 755 O O . VAL A 1 91 ? -10.891 -28.889 6.273 1.00 71.69 91 VAL A O 1
ATOM 758 N N . GLU A 1 92 ? -9.222 -29.563 4.925 1.00 69.44 92 GLU A N 1
ATOM 759 C CA . GLU A 1 92 ? -8.283 -29.957 5.984 1.00 69.44 92 GLU A CA 1
ATOM 760 C C . GLU A 1 92 ? -7.864 -28.758 6.856 1.00 69.44 92 GLU A C 1
ATOM 762 O O . GLU A 1 92 ? -7.964 -28.807 8.083 1.00 69.44 92 GLU A O 1
ATOM 767 N N . ASP A 1 93 ? -7.481 -27.640 6.235 1.00 48.28 93 ASP A N 1
ATOM 768 C CA . ASP A 1 93 ? -7.102 -26.405 6.926 1.00 48.28 93 ASP A CA 1
ATOM 769 C C . ASP A 1 93 ? -8.315 -25.763 7.613 1.00 48.28 93 ASP A C 1
ATOM 771 O O . ASP A 1 93 ? -8.203 -25.254 8.728 1.00 48.28 93 ASP A O 1
ATOM 775 N N . ALA A 1 94 ? -9.497 -25.809 6.990 1.00 61.34 94 ALA A N 1
ATOM 776 C CA . ALA A 1 94 ? -10.731 -25.297 7.577 1.00 61.34 94 ALA A CA 1
ATOM 777 C C . ALA A 1 94 ? -11.113 -26.060 8.854 1.00 61.34 94 ALA A C 1
ATOM 779 O O . ALA A 1 94 ? -11.549 -25.442 9.825 1.00 61.34 94 ALA A O 1
ATOM 780 N N . GLU A 1 95 ? -10.960 -27.385 8.872 1.00 71.56 95 GLU A N 1
ATOM 781 C CA . GLU A 1 95 ? -11.186 -28.207 10.065 1.00 71.56 95 GLU A CA 1
ATOM 782 C C . GLU A 1 95 ? -10.143 -27.937 11.152 1.00 71.56 95 GLU A C 1
ATOM 784 O O . GLU A 1 95 ? -10.506 -27.761 12.316 1.00 71.56 95 GLU A O 1
ATOM 789 N N . ALA A 1 96 ? -8.869 -27.799 10.780 1.00 64.44 96 ALA A N 1
ATOM 790 C CA . ALA A 1 96 ? -7.810 -27.457 11.724 1.00 64.44 96 ALA A CA 1
ATOM 791 C C . ALA A 1 96 ? -8.017 -26.069 12.362 1.00 64.44 96 ALA A C 1
ATOM 793 O O . ALA A 1 96 ? -7.875 -25.923 13.577 1.00 64.44 96 ALA A O 1
ATOM 794 N N . ILE A 1 97 ? -8.407 -25.060 11.573 1.00 56.84 97 ILE A N 1
ATOM 795 C CA . ILE A 1 97 ? -8.675 -23.692 12.050 1.00 56.84 97 ILE A CA 1
ATOM 796 C C . ILE A 1 97 ? -9.863 -23.669 13.018 1.00 56.84 97 ILE A C 1
ATOM 798 O O . ILE A 1 97 ? -9.785 -23.021 14.060 1.00 56.84 97 ILE A O 1
ATOM 802 N N . LYS A 1 98 ? -10.939 -24.412 12.724 1.00 70.69 98 LYS A N 1
ATOM 803 C CA . LYS A 1 98 ? -12.119 -24.518 13.606 1.00 70.69 98 LYS A CA 1
ATOM 804 C C . LYS A 1 98 ? -11.781 -25.070 14.992 1.00 70.69 98 LYS A C 1
ATOM 806 O O . LYS A 1 98 ? -12.451 -24.722 15.961 1.00 70.69 98 LYS A O 1
ATOM 811 N N . CYS A 1 99 ? -10.750 -25.907 15.090 1.00 71.50 99 CYS A N 1
ATOM 812 C CA . CYS A 1 99 ? -10.289 -26.496 16.346 1.00 71.50 99 CYS A CA 1
ATOM 813 C C . CYS A 1 99 ? -9.407 -25.554 17.183 1.00 71.50 99 CYS A C 1
ATOM 815 O O . CYS A 1 99 ? -9.122 -25.857 18.343 1.00 71.50 99 CYS A O 1
ATOM 817 N N . ILE A 1 100 ? -8.974 -24.410 16.639 1.00 72.50 100 ILE A N 1
ATOM 818 C CA . ILE A 1 100 ? -8.230 -23.408 17.406 1.00 72.50 100 ILE A CA 1
ATOM 819 C C . ILE A 1 100 ? -9.207 -22.737 18.375 1.00 72.50 100 ILE A C 1
ATOM 821 O O . ILE A 1 100 ? -10.049 -21.931 17.974 1.00 72.50 100 ILE A O 1
ATOM 825 N N . SER A 1 101 ? -9.089 -23.068 19.664 1.00 69.56 101 SER A N 1
ATOM 826 C CA . SER A 1 101 ? -9.890 -22.441 20.716 1.00 69.56 101 SER A CA 1
ATOM 827 C C . SER A 1 101 ? -9.590 -20.946 20.769 1.00 69.56 101 SER A C 1
ATOM 829 O O . SER A 1 101 ? -8.470 -20.538 21.085 1.00 69.56 101 SER A O 1
ATOM 831 N N . LEU A 1 102 ? -10.600 -20.125 20.483 1.00 65.25 102 LEU A N 1
ATOM 832 C CA . LEU A 1 102 ? -10.508 -18.683 20.666 1.00 65.25 102 LEU A CA 1
ATOM 833 C C . LEU A 1 102 ? -10.409 -18.374 22.161 1.00 65.25 102 LEU A C 1
ATOM 835 O O . LEU A 1 102 ? -11.060 -19.006 22.995 1.00 65.25 102 LEU A O 1
ATOM 839 N N . SER A 1 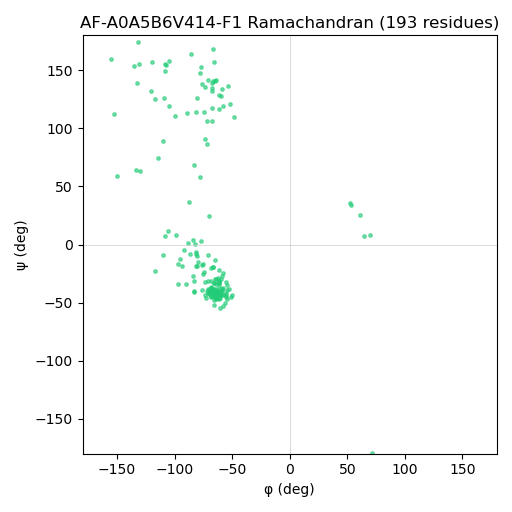103 ? -9.554 -17.414 22.501 1.00 61.34 103 SER A N 1
ATOM 840 C CA . SER A 1 103 ? -9.415 -16.941 23.873 1.00 61.34 103 SER A CA 1
ATOM 841 C C . SER A 1 103 ? -10.741 -16.348 24.361 1.00 61.34 103 SER A C 1
ATOM 843 O O . SER A 1 103 ? -11.3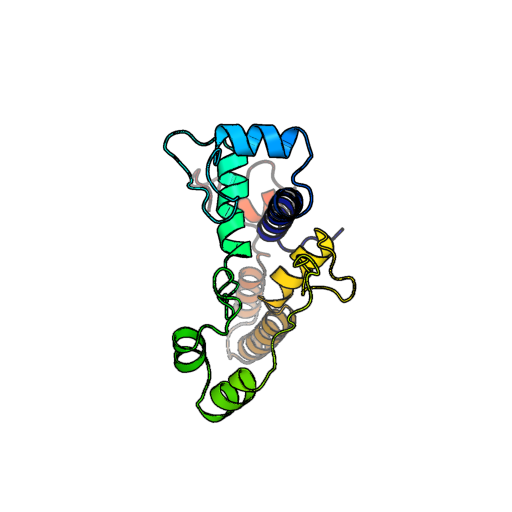02 -15.464 23.717 1.00 61.34 103 SER A O 1
ATOM 845 N N . HIS A 1 104 ? -11.214 -16.787 25.530 1.00 60.62 104 HIS A N 1
ATOM 846 C CA . HIS A 1 104 ? -12.284 -16.108 26.268 1.00 60.62 104 HIS A CA 1
ATOM 847 C C . HIS A 1 104 ? -11.767 -14.929 27.116 1.00 60.62 104 HIS A C 1
ATOM 849 O O . HIS A 1 104 ? -12.566 -14.289 27.805 1.00 60.62 104 HIS A O 1
ATOM 855 N N . SER A 1 105 ? -10.456 -14.638 27.098 1.00 54.81 105 SER A N 1
ATOM 856 C CA . SER A 1 105 ? -9.885 -13.546 27.892 1.00 54.81 105 SER A CA 1
ATOM 857 C C . SER A 1 105 ? -10.431 -12.187 27.446 1.00 54.81 105 SER A C 1
ATOM 859 O O . SER A 1 105 ? -10.670 -11.928 26.268 1.00 54.81 105 SER A O 1
ATOM 861 N N . ILE A 1 106 ? -10.662 -11.317 28.431 1.00 54.78 106 ILE A N 1
ATOM 862 C CA . ILE A 1 106 ? -11.172 -9.946 28.277 1.00 54.78 106 ILE A CA 1
ATOM 863 C C . ILE A 1 106 ? -9.990 -8.992 28.039 1.00 54.78 106 ILE A C 1
ATOM 865 O O . ILE A 1 106 ? -9.954 -7.879 28.555 1.00 54.78 106 ILE A O 1
ATOM 869 N N . ASP A 1 107 ? -8.972 -9.437 27.309 1.00 59.06 107 ASP A N 1
ATOM 870 C CA . ASP A 1 107 ? -7.942 -8.513 26.857 1.00 59.06 107 ASP A CA 1
ATOM 871 C C . ASP A 1 107 ? -8.496 -7.792 25.631 1.00 59.06 107 ASP A C 1
ATOM 873 O O . ASP A 1 107 ? -8.989 -8.425 24.699 1.00 59.06 107 ASP A O 1
ATOM 877 N N . GLU A 1 108 ? -8.481 -6.459 25.646 1.00 54.62 108 GLU A N 1
ATOM 878 C CA . GLU A 1 108 ? -8.908 -5.691 24.480 1.00 54.62 108 GLU A CA 1
ATOM 879 C C . GLU A 1 108 ? -8.027 -6.045 23.278 1.00 54.62 108 GLU A C 1
ATOM 881 O O . GLU A 1 108 ? -6.793 -5.972 23.351 1.00 54.62 108 GLU A O 1
ATOM 886 N N . ASP A 1 109 ? -8.672 -6.397 22.162 1.00 57.59 109 ASP A N 1
ATOM 887 C CA . ASP A 1 109 ? -7.990 -6.675 20.906 1.00 57.59 109 ASP A CA 1
ATOM 888 C C . ASP A 1 109 ? -7.066 -5.514 20.546 1.00 57.59 109 ASP A C 1
ATOM 890 O O . ASP A 1 109 ? -7.467 -4.356 20.384 1.00 57.59 109 ASP A O 1
ATOM 894 N N . LYS A 1 110 ? -5.781 -5.834 20.414 1.00 60.47 110 LYS A N 1
ATOM 895 C CA . LYS A 1 110 ? -4.754 -4.850 20.107 1.00 60.47 110 LYS A CA 1
ATOM 896 C C . LYS A 1 110 ? -4.339 -4.984 18.658 1.00 60.47 110 LYS A C 1
ATOM 898 O O . LYS A 1 110 ? -3.769 -5.990 18.247 1.00 60.47 110 LYS A O 1
ATOM 903 N N . LEU A 1 111 ? -4.541 -3.911 17.902 1.00 64.00 111 LEU A N 1
ATOM 904 C CA . LEU A 1 111 ? -4.076 -3.812 16.523 1.00 64.00 111 LEU A CA 1
ATOM 905 C C . LEU A 1 111 ? -2.546 -4.014 16.471 1.00 64.00 111 LEU A C 1
ATOM 907 O O . LEU A 1 111 ? -1.791 -3.232 17.065 1.00 64.00 111 LEU A O 1
ATOM 911 N N . THR A 1 112 ? -2.074 -5.041 15.756 1.00 73.88 112 THR A N 1
ATOM 912 C CA . THR A 1 112 ? -0.638 -5.325 15.580 1.00 73.88 112 THR A CA 1
ATOM 913 C C . THR A 1 112 ? -0.238 -5.313 14.106 1.00 73.88 112 THR A C 1
ATOM 915 O O . THR A 1 112 ? -0.897 -5.870 13.236 1.00 73.88 112 THR A O 1
ATOM 918 N N . TRP A 1 113 ? 0.853 -4.615 13.794 1.00 77.38 113 TRP A N 1
ATOM 919 C CA . TRP A 1 113 ? 1.367 -4.514 12.430 1.00 77.38 113 TRP A CA 1
ATOM 920 C C . TRP A 1 113 ? 2.202 -5.749 12.069 1.00 77.38 113 TRP A C 1
ATOM 922 O O . TRP A 1 113 ? 3.303 -5.919 12.587 1.00 77.38 113 TRP A O 1
ATOM 932 N N . LYS A 1 114 ? 1.734 -6.557 11.110 1.00 72.06 114 LYS A N 1
ATOM 933 C CA . LYS A 1 114 ? 2.409 -7.790 10.647 1.00 72.06 114 LYS A CA 1
ATOM 934 C C . LYS A 1 114 ? 3.749 -7.557 9.933 1.00 72.06 114 LYS A C 1
ATOM 936 O O . LYS A 1 114 ? 4.568 -8.462 9.817 1.00 72.06 114 LYS A O 1
ATOM 941 N N . GLY A 1 115 ? 4.010 -6.347 9.432 1.00 66.62 115 GLY A N 1
ATOM 942 C CA . GLY A 1 115 ? 5.217 -6.056 8.646 1.00 66.62 115 GLY A CA 1
ATOM 943 C C . GLY A 1 115 ? 6.510 -5.887 9.460 1.00 66.62 115 GLY A C 1
ATOM 944 O O . GLY A 1 115 ? 7.534 -5.519 8.877 1.00 66.62 115 GLY A O 1
ATOM 945 N N . ASN A 1 116 ? 6.490 -6.075 10.785 1.00 71.31 116 ASN A N 1
ATOM 946 C CA . ASN A 1 116 ? 7.686 -6.187 11.626 1.00 71.31 116 ASN A CA 1
ATOM 947 C C . ASN A 1 116 ? 7.414 -6.972 12.924 1.00 71.31 116 ASN A C 1
ATOM 949 O O . ASN A 1 116 ? 6.290 -7.044 13.403 1.00 71.31 116 ASN A O 1
ATOM 953 N N . ASN A 1 117 ? 8.477 -7.490 13.544 1.00 71.69 117 ASN A N 1
ATOM 954 C CA . ASN A 1 117 ? 8.379 -8.271 14.787 1.00 71.69 117 ASN A CA 1
ATOM 955 C C . ASN A 1 117 ? 8.017 -7.418 16.017 1.00 71.69 117 ASN A C 1
ATOM 957 O O . ASN A 1 117 ? 7.779 -7.956 17.090 1.00 71.69 117 ASN A O 1
ATOM 961 N N . SER A 1 118 ? 8.008 -6.086 15.894 1.00 75.62 118 SER A N 1
ATOM 962 C CA . SER A 1 118 ? 7.629 -5.192 16.991 1.00 75.62 118 SER A CA 1
ATOM 963 C C . SER A 1 118 ? 6.125 -4.931 17.064 1.00 75.62 118 SER A C 1
ATOM 965 O O . SER A 1 118 ? 5.683 -4.262 17.999 1.00 75.62 118 SER A O 1
ATOM 967 N N . GLY A 1 119 ? 5.347 -5.379 16.069 1.00 73.75 119 GLY A N 1
ATOM 968 C CA . GLY A 1 119 ? 3.901 -5.168 15.997 1.00 73.75 119 GLY A CA 1
ATOM 969 C C . GLY A 1 119 ? 3.485 -3.698 15.863 1.00 73.75 119 GLY A C 1
ATOM 970 O O . GLY A 1 119 ? 2.298 -3.387 15.937 1.00 73.75 119 GLY A O 1
ATOM 971 N N . LYS A 1 120 ? 4.431 -2.767 15.672 1.00 77.81 120 LYS A N 1
ATOM 972 C CA . LYS A 1 120 ? 4.180 -1.318 15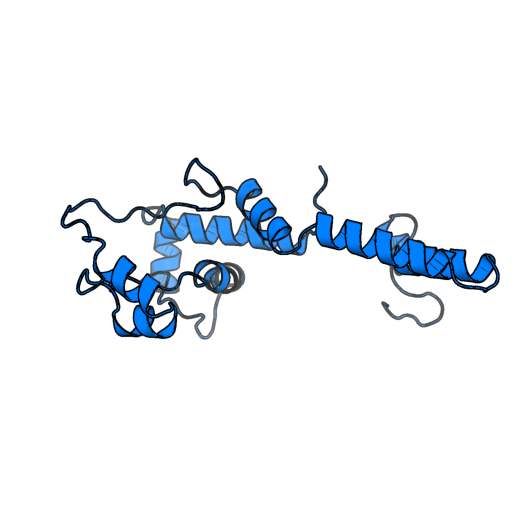.593 1.00 77.81 120 LYS A CA 1
ATOM 973 C C . LYS A 1 120 ? 4.389 -0.817 14.171 1.00 77.81 120 LYS A C 1
ATOM 975 O O . LYS A 1 120 ? 5.476 -0.963 13.603 1.00 77.81 120 LYS A O 1
ATOM 980 N N . TYR A 1 121 ? 3.383 -0.142 13.620 1.00 76.81 121 TYR A N 1
ATOM 981 C CA . TYR A 1 121 ? 3.483 0.451 12.290 1.00 76.81 121 TYR A CA 1
ATOM 982 C C . TYR A 1 121 ? 4.496 1.609 12.2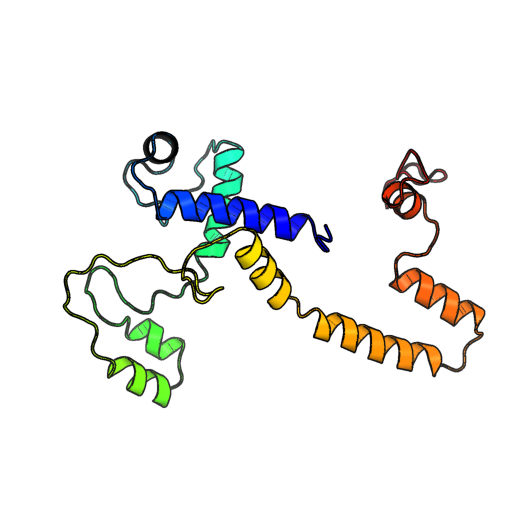51 1.00 76.81 121 TYR A C 1
ATOM 984 O O . TYR A 1 121 ? 4.482 2.526 13.075 1.00 76.81 121 TYR A O 1
ATOM 992 N N . SER A 1 122 ? 5.344 1.619 11.223 1.00 79.50 122 SER A N 1
ATOM 993 C CA . SER A 1 122 ? 6.188 2.755 10.855 1.00 79.50 122 SER A CA 1
ATOM 994 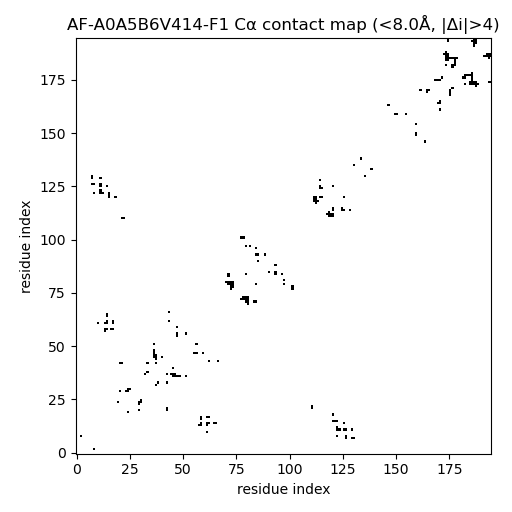C C . SER A 1 122 ? 6.135 2.965 9.343 1.00 79.50 122 SER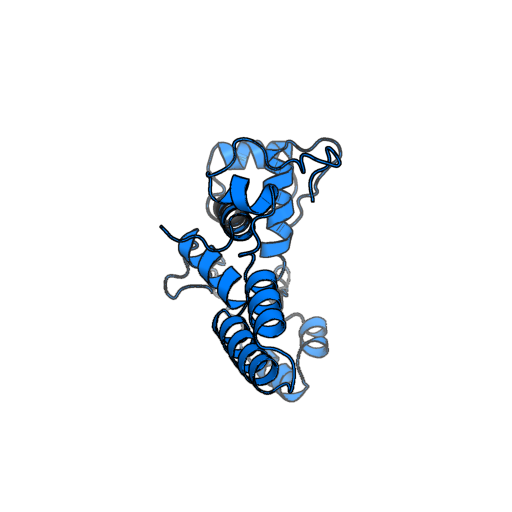 A C 1
ATOM 996 O O . SER A 1 122 ? 5.968 2.010 8.590 1.00 79.50 122 SER A O 1
ATOM 998 N N . VAL A 1 123 ? 6.357 4.196 8.869 1.00 72.88 123 VAL A N 1
ATOM 999 C CA . VAL A 1 123 ? 6.414 4.483 7.417 1.00 72.88 123 VAL A CA 1
ATOM 1000 C C . VAL A 1 123 ? 7.443 3.586 6.726 1.00 72.88 123 VAL A C 1
ATOM 1002 O O . VAL A 1 123 ? 7.200 3.067 5.646 1.00 72.88 123 VAL A O 1
ATOM 1005 N N . LYS A 1 124 ? 8.584 3.351 7.385 1.00 70.75 124 LYS A N 1
ATOM 1006 C CA . LYS A 1 124 ? 9.669 2.506 6.878 1.00 70.75 124 LYS A CA 1
ATOM 1007 C C . LYS A 1 124 ? 9.257 1.035 6.759 1.00 70.75 124 LYS A C 1
ATOM 1009 O O . LYS A 1 124 ? 9.652 0.390 5.792 1.00 70.75 124 LYS A O 1
ATOM 1014 N N . SER A 1 125 ? 8.496 0.498 7.717 1.00 78.94 125 SER A N 1
ATOM 1015 C CA . SER A 1 125 ? 7.996 -0.882 7.651 1.00 78.94 125 SER A CA 1
ATOM 1016 C C . SER A 1 125 ? 6.873 -1.023 6.624 1.00 78.94 125 SER A C 1
ATOM 1018 O O . SER A 1 125 ? 6.953 -1.931 5.807 1.00 78.94 125 SER A O 1
ATOM 1020 N N . GLY A 1 126 ? 5.918 -0.087 6.575 1.00 75.00 126 GLY A N 1
ATOM 1021 C CA . GLY A 1 126 ? 4.885 -0.040 5.533 1.00 75.00 126 GLY A CA 1
ATOM 1022 C C . GLY A 1 126 ? 5.486 0.017 4.127 1.00 75.00 126 GLY A C 1
ATOM 1023 O O . GLY A 1 126 ? 5.197 -0.831 3.292 1.00 75.00 126 GLY A O 1
ATOM 1024 N N . TYR A 1 127 ? 6.423 0.940 3.894 1.00 70.38 127 TYR A N 1
ATOM 1025 C CA . TYR A 1 127 ? 7.119 1.091 2.612 1.00 70.38 127 TYR A CA 1
ATOM 1026 C C . TYR A 1 127 ? 7.877 -0.176 2.178 1.00 70.38 127 TYR A C 1
ATOM 1028 O O . TYR A 1 127 ? 7.865 -0.546 1.006 1.00 70.38 127 TYR A O 1
ATOM 1036 N N . ARG A 1 128 ? 8.523 -0.875 3.122 1.00 72.81 128 ARG A N 1
ATOM 1037 C CA . ARG A 1 128 ? 9.189 -2.159 2.847 1.00 72.81 128 ARG A CA 1
ATOM 1038 C C . ARG A 1 128 ? 8.190 -3.248 2.469 1.00 72.81 128 ARG A C 1
ATOM 1040 O O . ARG A 1 128 ? 8.470 -3.991 1.537 1.00 72.81 128 ARG A O 1
ATOM 1047 N N . THR A 1 129 ? 7.054 -3.337 3.157 1.00 72.94 129 THR A N 1
ATOM 1048 C CA . THR A 1 129 ? 5.986 -4.291 2.823 1.00 72.94 129 THR A CA 1
ATOM 1049 C C . THR A 1 129 ? 5.416 -4.020 1.427 1.00 72.94 129 THR A C 1
ATOM 1051 O O . THR A 1 129 ? 5.324 -4.949 0.630 1.00 72.94 129 THR A O 1
ATOM 1054 N N . PHE A 1 130 ? 5.168 -2.752 1.071 1.00 64.94 130 PHE A N 1
ATOM 1055 C CA . PHE A 1 130 ? 4.744 -2.360 -0.283 1.00 64.94 130 PHE A CA 1
ATOM 1056 C C . PHE A 1 130 ? 5.755 -2.750 -1.366 1.00 64.94 130 PHE A C 1
ATOM 1058 O O . PHE A 1 130 ? 5.380 -3.220 -2.437 1.00 64.94 130 PHE A O 1
ATOM 1065 N N . ASN A 1 131 ? 7.049 -2.586 -1.091 1.00 60.75 131 ASN A N 1
ATOM 1066 C CA . ASN A 1 131 ? 8.085 -3.000 -2.032 1.00 60.75 131 ASN A CA 1
ATOM 1067 C C . ASN A 1 131 ? 8.279 -4.522 -2.077 1.00 60.75 131 ASN A C 1
ATOM 1069 O O . ASN A 1 131 ? 8.722 -5.017 -3.099 1.00 60.75 131 ASN A O 1
ATOM 1073 N N . LYS A 1 132 ? 7.931 -5.285 -1.032 1.00 60.81 132 LYS A N 1
ATOM 1074 C CA . LYS A 1 132 ? 7.951 -6.760 -1.082 1.00 60.81 132 LYS A CA 1
ATOM 1075 C C . LYS A 1 132 ? 6.843 -7.340 -1.968 1.00 60.81 132 LYS A C 1
ATOM 1077 O O . LYS A 1 132 ? 7.078 -8.361 -2.599 1.00 60.81 132 LYS A O 1
ATOM 1082 N N . GLN A 1 133 ? 5.681 -6.685 -2.067 1.00 53.34 133 GLN A N 1
ATOM 1083 C CA . GLN A 1 133 ? 4.629 -7.065 -3.030 1.00 53.34 133 GLN A CA 1
ATOM 1084 C C . GLN A 1 133 ? 5.052 -6.837 -4.492 1.00 53.34 133 GLN A C 1
ATOM 1086 O O . GLN A 1 133 ? 4.476 -7.416 -5.405 1.00 53.34 133 GLN A O 1
ATOM 1091 N N . THR A 1 134 ? 6.070 -6.007 -4.732 1.00 52.75 134 THR A N 1
ATOM 1092 C CA . THR A 1 134 ? 6.703 -5.836 -6.047 1.00 52.75 134 THR A CA 1
ATOM 1093 C C . THR A 1 134 ? 8.134 -6.344 -5.952 1.00 52.75 134 THR A C 1
ATOM 1095 O O . THR A 1 134 ? 9.052 -5.540 -5.841 1.00 52.75 134 THR A O 1
ATOM 1098 N N . ASP A 1 135 ? 8.317 -7.668 -5.915 1.00 50.81 135 ASP A N 1
ATOM 1099 C CA . ASP A 1 135 ? 9.614 -8.275 -5.609 1.00 50.81 135 ASP A CA 1
ATOM 1100 C C . ASP A 1 135 ? 10.754 -7.636 -6.442 1.00 50.81 135 ASP A C 1
ATOM 1102 O O . ASP A 1 135 ? 10.819 -7.809 -7.666 1.00 50.81 135 ASP A O 1
ATOM 1106 N N . PRO A 1 136 ? 11.656 -6.860 -5.806 1.00 49.38 136 PRO A N 1
ATOM 1107 C CA . PRO A 1 136 ? 12.773 -6.231 -6.493 1.00 49.38 136 PRO A CA 1
ATOM 1108 C C . PRO A 1 136 ? 13.714 -7.277 -7.091 1.00 49.38 136 PRO A C 1
ATOM 1110 O O . PRO A 1 136 ? 14.329 -7.005 -8.123 1.00 49.38 136 PRO A O 1
ATOM 1113 N N . ASN A 1 137 ? 13.793 -8.472 -6.487 1.00 55.09 137 ASN A N 1
ATOM 1114 C CA . ASN A 1 137 ? 14.527 -9.599 -7.047 1.00 55.09 137 ASN A CA 1
ATOM 1115 C C . ASN A 1 137 ? 13.813 -10.176 -8.263 1.00 55.09 137 ASN A C 1
ATOM 1117 O O . ASN A 1 137 ? 14.497 -10.429 -9.244 1.00 55.09 137 ASN A O 1
ATOM 1121 N N . ALA A 1 138 ? 12.485 -10.298 -8.279 1.00 53.88 138 ALA A N 1
ATOM 1122 C CA . ALA A 1 138 ? 11.753 -10.675 -9.487 1.00 53.88 138 ALA A CA 1
ATOM 1123 C C . ALA A 1 138 ? 11.951 -9.652 -10.615 1.00 53.88 138 ALA A C 1
ATOM 1125 O O . ALA A 1 138 ? 12.208 -10.046 -11.746 1.00 53.88 138 ALA A O 1
ATOM 1126 N N . ILE A 1 139 ? 11.921 -8.341 -10.343 1.00 57.25 139 ILE A N 1
ATOM 1127 C CA . ILE A 1 139 ? 12.186 -7.311 -11.369 1.00 57.25 139 ILE A CA 1
ATOM 1128 C C . ILE A 1 139 ? 13.647 -7.372 -11.847 1.00 57.25 139 ILE A C 1
ATOM 1130 O O . ILE A 1 139 ? 13.906 -7.278 -13.049 1.00 57.25 139 ILE A O 1
ATOM 1134 N N . ALA A 1 140 ? 14.611 -7.549 -10.938 1.00 60.44 140 ALA A N 1
ATOM 1135 C CA . ALA A 1 140 ? 16.030 -7.658 -11.275 1.00 60.44 140 ALA A CA 1
ATOM 1136 C C . ALA A 1 140 ? 16.364 -8.964 -12.023 1.00 60.44 140 ALA A C 1
ATOM 1138 O O . ALA A 1 140 ? 17.091 -8.931 -13.017 1.00 60.44 140 ALA A O 1
ATOM 1139 N N . GLN A 1 141 ? 15.796 -10.098 -11.606 1.00 61.09 141 GLN A N 1
ATOM 1140 C CA . GLN A 1 141 ? 15.901 -11.393 -12.284 1.00 61.09 141 GLN A CA 1
ATOM 1141 C C . GLN A 1 141 ? 15.237 -11.344 -13.656 1.00 61.09 141 GLN A C 1
ATOM 1143 O O . GLN A 1 141 ? 15.832 -11.796 -14.633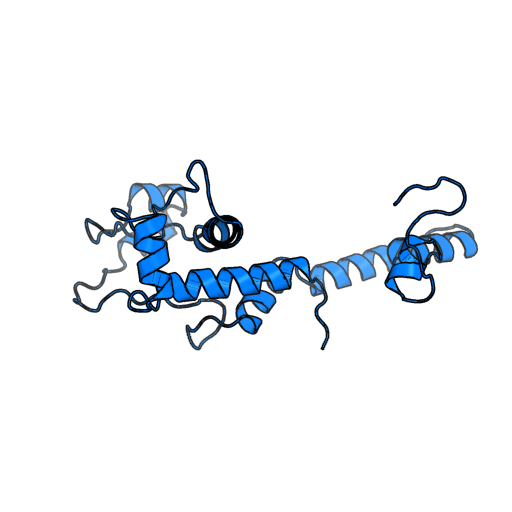 1.00 61.09 141 GLN A O 1
ATOM 1148 N N . ASN A 1 142 ? 14.052 -10.741 -13.761 1.00 70.62 142 ASN A N 1
ATOM 1149 C CA . ASN A 1 142 ? 13.340 -10.612 -15.026 1.00 70.62 142 ASN A CA 1
ATOM 1150 C C . ASN A 1 142 ? 14.115 -9.703 -15.993 1.00 70.62 142 ASN A C 1
ATOM 1152 O O . ASN A 1 142 ? 14.331 -10.073 -17.143 1.00 70.62 142 ASN A O 1
ATOM 1156 N N . ARG A 1 143 ? 14.685 -8.585 -15.515 1.00 77.69 143 ARG A N 1
ATOM 1157 C CA . ARG A 1 143 ? 15.603 -7.752 -16.315 1.00 77.69 143 ARG A CA 1
ATOM 1158 C C . ARG A 1 143 ? 16.865 -8.501 -16.736 1.00 77.69 143 ARG A C 1
ATOM 1160 O O . ARG A 1 143 ? 17.260 -8.394 -17.891 1.00 77.69 143 ARG A O 1
ATOM 1167 N N . SER A 1 144 ? 17.467 -9.293 -15.850 1.00 79.75 144 SER A N 1
ATOM 1168 C CA . SER A 1 144 ? 18.637 -10.124 -16.169 1.00 79.75 144 SER A CA 1
ATOM 1169 C C . SER A 1 144 ? 18.328 -11.152 -17.266 1.00 79.75 144 SER A C 1
ATOM 1171 O O . SER A 1 144 ? 19.059 -11.248 -18.254 1.00 79.75 144 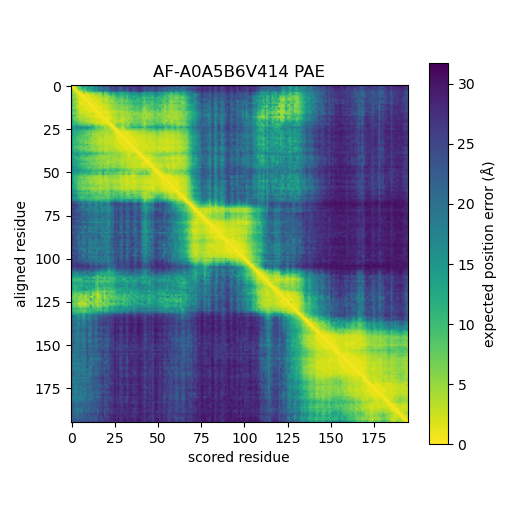SER A O 1
ATOM 1173 N N . ALA A 1 145 ? 17.205 -11.866 -17.155 1.00 86.00 145 ALA A N 1
ATOM 1174 C CA . ALA A 1 145 ? 16.748 -12.814 -18.168 1.00 86.00 145 ALA A CA 1
ATOM 1175 C C . ALA A 1 145 ? 16.441 -12.127 -19.510 1.00 86.00 145 ALA A C 1
ATOM 1177 O O . ALA A 1 145 ? 16.814 -12.627 -20.573 1.00 86.00 145 ALA A O 1
ATOM 1178 N N . LEU A 1 146 ? 15.807 -10.955 -19.468 1.00 87.44 146 LEU A N 1
ATOM 1179 C CA . LEU A 1 146 ? 15.464 -10.163 -20.646 1.00 87.44 146 LEU A CA 1
ATOM 1180 C C . LEU A 1 146 ? 16.722 -9.624 -21.345 1.00 87.44 146 LEU A C 1
ATOM 1182 O O . LEU A 1 146 ? 16.820 -9.706 -22.568 1.00 87.44 146 LEU A O 1
ATOM 1186 N N . TYR A 1 147 ? 17.733 -9.170 -20.595 1.00 91.25 147 TYR A N 1
ATOM 1187 C CA . TYR A 1 147 ? 19.019 -8.748 -21.159 1.00 91.25 147 TYR A CA 1
ATOM 1188 C C . TYR A 1 147 ? 19.780 -9.914 -21.788 1.00 91.25 147 TYR A C 1
ATOM 1190 O O . TYR A 1 147 ? 20.291 -9.757 -22.895 1.00 91.25 147 TYR A O 1
ATOM 1198 N N . LYS A 1 148 ? 19.801 -11.098 -21.157 1.00 91.00 148 LYS A N 1
ATOM 1199 C CA . LYS A 1 148 ? 20.393 -12.303 -21.767 1.00 91.00 148 LYS A CA 1
ATOM 1200 C C . LYS A 1 148 ? 19.763 -12.609 -23.130 1.00 91.00 148 LYS A C 1
ATOM 1202 O O . LYS A 1 148 ? 20.488 -12.828 -24.096 1.00 91.00 148 LYS A O 1
ATOM 1207 N N . LYS A 1 149 ? 18.429 -12.548 -23.230 1.00 93.19 149 LYS A N 1
ATOM 1208 C CA . LYS A 1 149 ? 17.709 -12.726 -24.503 1.00 93.19 149 LYS A CA 1
ATOM 1209 C C . LYS A 1 149 ? 18.045 -11.631 -25.521 1.00 93.19 149 LYS A C 1
ATOM 1211 O O . LYS A 1 149 ? 18.355 -11.954 -26.660 1.00 93.19 149 LYS A O 1
ATOM 1216 N N . LEU A 1 150 ? 18.039 -10.358 -25.115 1.00 92.44 150 LEU A N 1
ATOM 1217 C CA . LEU A 1 150 ? 18.348 -9.217 -25.990 1.00 92.44 150 LEU A CA 1
ATOM 1218 C C . LEU A 1 150 ? 19.740 -9.340 -26.630 1.00 92.44 150 LEU A C 1
ATOM 1220 O O . LEU A 1 150 ? 19.906 -9.083 -27.823 1.00 92.44 150 LEU A O 1
ATOM 1224 N N . TRP A 1 151 ? 20.742 -9.743 -25.846 1.00 93.88 151 TRP A N 1
ATOM 1225 C CA . TRP A 1 151 ? 22.116 -9.867 -26.332 1.00 93.88 151 TRP A CA 1
ATOM 1226 C C . TRP A 1 151 ? 22.341 -11.101 -27.213 1.00 93.88 151 TRP A C 1
ATOM 1228 O O . TRP A 1 151 ? 23.195 -11.033 -28.099 1.00 93.88 151 TRP A O 1
ATOM 1238 N N . ALA A 1 152 ? 21.537 -12.157 -27.051 1.00 95.56 152 ALA A N 1
ATOM 1239 C CA . ALA A 1 152 ? 21.582 -13.371 -27.870 1.00 95.56 152 ALA A CA 1
ATOM 1240 C C . ALA A 1 152 ? 20.978 -13.211 -29.283 1.00 95.56 152 ALA A C 1
ATOM 1242 O O . ALA A 1 152 ? 21.242 -14.034 -30.153 1.00 95.56 152 ALA A O 1
ATOM 1243 N N . LEU A 1 153 ? 20.185 -12.163 -29.541 1.00 94.06 153 LEU A N 1
ATOM 1244 C CA . LEU A 1 153 ? 19.582 -11.927 -30.860 1.00 94.06 153 LEU A CA 1
ATOM 1245 C C . LEU A 1 153 ? 20.643 -11.644 -31.935 1.00 94.06 153 LEU A C 1
ATOM 1247 O O . LEU A 1 153 ? 21.580 -10.876 -31.704 1.00 94.06 153 LEU A O 1
ATOM 1251 N N . ASN A 1 154 ? 20.461 -12.175 -33.145 1.00 95.50 154 ASN A N 1
ATOM 1252 C CA . ASN A 1 154 ? 21.333 -11.877 -34.284 1.00 95.50 154 ASN A CA 1
ATOM 1253 C C . ASN A 1 154 ? 20.921 -10.564 -34.978 1.00 95.50 154 ASN A C 1
ATOM 1255 O O . ASN A 1 154 ? 20.377 -10.559 -36.078 1.00 95.50 154 ASN A O 1
ATOM 1259 N N . ILE A 1 155 ? 21.123 -9.441 -34.286 1.00 95.19 155 ILE A N 1
ATOM 1260 C CA . ILE A 1 155 ? 20.825 -8.086 -34.775 1.00 95.19 155 ILE A CA 1
ATOM 1261 C C . ILE A 1 155 ? 22.029 -7.157 -34.559 1.00 95.19 155 ILE A C 1
ATOM 1263 O O . ILE A 1 155 ? 22.816 -7.388 -33.634 1.00 95.19 155 ILE A O 1
ATOM 1267 N N . PRO A 1 156 ? 22.171 -6.074 -35.348 1.00 97.50 156 PRO A N 1
ATOM 1268 C CA . PRO A 1 156 ? 23.253 -5.109 -35.176 1.00 97.50 156 PRO A CA 1
ATOM 1269 C C . PRO A 1 156 ? 23.338 -4.544 -33.749 1.00 97.50 156 PRO A C 1
ATOM 1271 O O . PRO A 1 156 ? 22.331 -4.127 -33.170 1.00 97.50 156 PRO A O 1
ATOM 1274 N N . SER A 1 157 ? 24.555 -4.436 -33.203 1.00 92.69 157 SER A N 1
ATOM 1275 C CA . SER A 1 157 ? 24.809 -3.975 -31.825 1.00 92.69 157 SER A CA 1
ATOM 1276 C C . SER A 1 157 ? 24.208 -2.602 -31.514 1.00 92.69 157 SER A C 1
ATOM 1278 O O . SER A 1 157 ? 23.747 -2.370 -30.399 1.00 92.69 157 SER A O 1
ATOM 1280 N N . LYS A 1 158 ? 24.134 -1.708 -32.510 1.00 93.44 158 LYS A N 1
ATOM 1281 C CA . LYS A 1 158 ? 23.489 -0.392 -32.372 1.00 93.44 158 LYS A CA 1
ATOM 1282 C C . LYS A 1 158 ? 22.018 -0.493 -31.945 1.00 93.44 158 LYS A C 1
ATOM 1284 O O . LYS A 1 158 ? 21.575 0.303 -31.122 1.00 93.44 158 LYS A O 1
ATOM 1289 N N . ILE A 1 159 ? 21.289 -1.496 -32.443 1.00 93.94 159 ILE A N 1
ATOM 1290 C CA . ILE A 1 159 ? 19.881 -1.731 -32.095 1.00 93.94 159 ILE A CA 1
ATOM 1291 C C . ILE A 1 159 ? 19.794 -2.283 -30.674 1.00 93.94 159 ILE A C 1
ATOM 1293 O O . ILE A 1 159 ? 19.048 -1.742 -29.867 1.00 93.94 159 ILE A O 1
ATOM 1297 N N . LYS A 1 160 ? 20.630 -3.270 -30.322 1.00 94.50 160 LYS A N 1
ATOM 1298 C CA . LYS A 1 160 ? 20.695 -3.819 -28.953 1.00 94.50 160 LYS A CA 1
ATOM 1299 C C . LYS A 1 160 ? 20.934 -2.722 -27.913 1.00 94.50 160 LYS A C 1
ATOM 1301 O O . LYS A 1 160 ? 20.221 -2.646 -26.915 1.00 94.50 160 LYS A O 1
ATOM 1306 N N . ILE A 1 161 ? 21.895 -1.834 -28.177 1.00 92.75 161 ILE A N 1
ATOM 1307 C CA . ILE A 1 161 ? 22.222 -0.701 -27.304 1.00 92.75 161 ILE A CA 1
ATOM 1308 C C . ILE A 1 161 ? 21.053 0.288 -27.228 1.00 92.75 161 ILE A C 1
ATOM 1310 O O . ILE A 1 161 ? 20.725 0.747 -26.134 1.00 92.75 161 ILE A O 1
ATOM 1314 N N . ALA A 1 162 ? 20.410 0.617 -28.353 1.00 92.38 162 ALA A N 1
ATOM 1315 C CA . ALA A 1 162 ? 19.256 1.516 -28.370 1.00 92.38 162 ALA A CA 1
ATOM 1316 C C . ALA A 1 162 ? 18.077 0.945 -27.567 1.00 92.38 162 ALA A C 1
ATOM 1318 O O . ALA A 1 162 ? 17.521 1.641 -26.720 1.00 92.38 162 ALA A O 1
ATOM 1319 N N . THR A 1 163 ? 17.751 -0.336 -27.754 1.00 91.19 163 THR A N 1
ATOM 1320 C CA . THR A 1 163 ? 16.706 -1.036 -26.998 1.00 91.19 163 THR A CA 1
ATOM 1321 C C . THR A 1 163 ? 17.043 -1.106 -25.512 1.00 91.19 163 THR A C 1
ATOM 1323 O O . THR A 1 163 ? 16.195 -0.816 -24.675 1.00 91.19 163 THR A O 1
ATOM 1326 N N . TRP A 1 164 ? 18.290 -1.414 -25.152 1.00 91.81 164 TRP A N 1
ATOM 1327 C CA . TRP A 1 164 ? 18.721 -1.393 -23.754 1.00 91.81 164 TRP A CA 1
ATOM 1328 C C . TRP A 1 164 ? 18.582 0.007 -23.136 1.00 91.81 164 TRP A C 1
ATOM 1330 O O . TRP A 1 164 ? 18.063 0.139 -22.026 1.00 91.81 164 TRP A O 1
ATOM 1340 N N . LYS A 1 165 ? 18.970 1.064 -23.863 1.00 88.44 165 LYS A N 1
ATOM 1341 C CA . LYS A 1 165 ? 18.784 2.454 -23.420 1.00 88.44 165 LYS A CA 1
ATOM 1342 C C . LYS A 1 165 ? 17.303 2.804 -23.259 1.00 88.44 165 LYS A C 1
ATOM 1344 O O . LYS A 1 165 ? 16.960 3.477 -22.292 1.00 88.44 165 LYS A O 1
ATOM 1349 N N . PHE A 1 166 ? 16.438 2.338 -24.159 1.00 86.88 166 PHE A N 1
ATOM 1350 C CA . PHE A 1 166 ? 14.987 2.509 -24.065 1.00 86.88 166 PHE A CA 1
ATOM 1351 C C . PHE A 1 166 ? 14.426 1.861 -22.794 1.00 86.88 166 PHE A C 1
ATOM 1353 O O . PHE A 1 166 ? 13.831 2.544 -21.967 1.00 86.88 166 PHE A O 1
ATOM 1360 N N . LEU A 1 167 ? 14.708 0.571 -22.582 1.00 84.88 167 LEU A N 1
ATOM 1361 C CA . LEU A 1 167 ? 14.210 -0.212 -21.441 1.00 84.88 167 LEU A CA 1
ATOM 1362 C C . LEU A 1 167 ? 14.658 0.328 -20.072 1.00 84.88 167 LEU A C 1
ATOM 1364 O O . LEU A 1 167 ? 14.031 0.035 -19.053 1.00 84.88 167 LEU A O 1
ATOM 1368 N N . ASN A 1 168 ? 15.743 1.104 -20.040 1.00 84.31 168 ASN A N 1
ATOM 1369 C CA . ASN A 1 168 ? 16.289 1.717 -18.830 1.00 84.31 168 ASN A CA 1
ATOM 1370 C C . ASN A 1 168 ? 16.028 3.234 -18.738 1.00 84.31 168 ASN A C 1
ATOM 1372 O O . ASN A 1 168 ? 16.630 3.899 -17.896 1.00 84.31 168 ASN A O 1
ATOM 1376 N N . ASN A 1 169 ? 15.162 3.806 -19.586 1.00 84.44 169 ASN A N 1
ATOM 1377 C CA . ASN A 1 169 ? 14.891 5.251 -19.633 1.00 84.44 169 ASN A CA 1
ATOM 1378 C C . ASN A 1 169 ? 16.167 6.112 -19.771 1.00 84.44 169 ASN A C 1
ATOM 1380 O O . ASN A 1 169 ? 16.280 7.196 -19.197 1.00 84.44 169 ASN A O 1
ATOM 1384 N N . PHE A 1 170 ? 17.163 5.633 -20.524 1.00 86.19 170 PHE A N 1
ATOM 1385 C CA . PHE A 1 170 ? 18.398 6.361 -20.844 1.00 86.19 170 PHE A CA 1
ATOM 1386 C C . PHE A 1 170 ? 18.322 7.163 -22.144 1.00 86.19 170 PHE A C 1
ATOM 1388 O O . PHE A 1 170 ? 19.266 7.890 -22.447 1.00 86.19 170 PHE A O 1
ATOM 1395 N N . ILE A 1 171 ? 17.231 7.060 -22.907 1.00 87.88 171 ILE A N 1
ATOM 1396 C CA . ILE A 1 171 ? 17.059 7.891 -24.102 1.00 87.88 171 ILE A CA 1
ATOM 1397 C C . ILE A 1 171 ? 16.883 9.357 -23.674 1.00 87.88 171 ILE A C 1
ATOM 1399 O O . ILE A 1 171 ? 16.070 9.623 -22.780 1.00 87.88 171 ILE A O 1
ATOM 1403 N N . PRO A 1 172 ? 17.617 10.301 -24.294 1.00 85.31 172 PRO A N 1
ATOM 1404 C CA . PRO A 1 172 ? 17.586 11.721 -23.951 1.00 85.31 172 PRO A CA 1
ATOM 1405 C C . PRO A 1 172 ? 16.337 12.413 -24.520 1.00 85.31 172 PRO A C 1
ATOM 1407 O O . PRO A 1 172 ? 16.431 13.363 -25.288 1.00 85.31 172 PRO A O 1
ATOM 1410 N N . ILE A 1 173 ? 15.150 11.928 -24.160 1.00 87.50 173 ILE A N 1
ATOM 1411 C CA . ILE A 1 173 ? 13.896 12.646 -24.410 1.00 87.50 173 ILE A CA 1
ATOM 1412 C C . ILE A 1 173 ? 13.734 13.779 -23.388 1.00 87.50 173 ILE A C 1
ATOM 1414 O O . ILE A 1 173 ? 14.232 13.670 -22.263 1.00 87.50 173 ILE A O 1
ATOM 1418 N N . ALA A 1 174 ? 13.010 14.842 -23.755 1.00 85.81 174 ALA A N 1
ATOM 1419 C CA . ALA A 1 174 ? 12.825 16.042 -22.926 1.00 85.81 174 ALA A CA 1
ATOM 1420 C C . ALA A 1 174 ? 12.387 15.717 -21.487 1.00 85.81 174 ALA A C 1
ATOM 1422 O O . ALA A 1 174 ? 12.970 16.212 -20.524 1.00 85.81 174 ALA A O 1
ATOM 1423 N N . TYR A 1 175 ? 11.449 14.782 -21.338 1.00 85.88 175 TYR A N 1
ATOM 1424 C CA . TYR A 1 175 ? 10.978 14.293 -20.043 1.00 85.88 175 TYR A CA 1
ATOM 1425 C C . TYR A 1 175 ? 12.072 13.633 -19.189 1.00 85.88 175 TYR A C 1
ATOM 1427 O O . TYR A 1 175 ? 12.213 13.938 -18.004 1.00 85.88 175 TYR A O 1
ATOM 1435 N N . ASN A 1 176 ? 12.910 12.777 -19.782 1.00 87.69 176 ASN A N 1
ATOM 1436 C CA . ASN A 1 176 ? 14.010 12.126 -19.063 1.00 87.69 176 ASN A CA 1
ATOM 1437 C C . ASN A 1 176 ? 15.101 13.130 -18.674 1.00 87.69 176 ASN A C 1
ATOM 1439 O O . ASN A 1 176 ? 15.672 13.026 -17.587 1.00 87.69 176 ASN A O 1
ATOM 1443 N N . LEU A 1 177 ? 15.378 14.114 -19.533 1.00 87.94 177 LEU A N 1
ATOM 1444 C CA . LEU A 1 177 ? 16.326 15.191 -19.243 1.00 87.94 177 LEU A CA 1
ATOM 1445 C C . LEU A 1 177 ? 15.819 16.101 -18.118 1.00 87.94 177 LEU A C 1
ATOM 1447 O O . LEU A 1 177 ? 16.594 16.463 -17.232 1.00 87.94 177 LEU A O 1
ATOM 1451 N N . TYR A 1 178 ? 14.524 16.418 -18.101 1.00 87.88 178 TYR A N 1
ATOM 1452 C CA . TYR A 1 178 ? 13.888 17.174 -17.022 1.00 87.88 178 TYR A CA 1
ATOM 1453 C C . TYR A 1 178 ? 13.930 16.425 -15.685 1.00 87.88 178 TYR A C 1
ATOM 1455 O O . TYR A 1 178 ? 14.342 16.982 -14.665 1.00 87.88 178 TYR A O 1
ATOM 1463 N N . ASN A 1 179 ? 13.594 15.132 -15.686 1.00 84.44 179 ASN A N 1
ATOM 1464 C CA . ASN A 1 179 ? 13.658 14.298 -14.482 1.00 84.44 179 ASN A CA 1
ATOM 1465 C C . ASN A 1 179 ? 15.081 14.194 -13.917 1.00 84.44 179 ASN A C 1
ATOM 1467 O O . ASN A 1 179 ? 15.260 14.116 -12.703 1.00 84.44 179 ASN A O 1
ATOM 1471 N N . ARG A 1 180 ? 16.097 14.254 -14.785 1.00 87.38 180 ARG A N 1
ATOM 1472 C CA . ARG A 1 180 ? 17.517 14.303 -14.403 1.00 87.38 180 ARG A CA 1
ATOM 1473 C C . ARG A 1 180 ? 18.031 15.701 -14.067 1.00 87.38 180 ARG A C 1
ATOM 1475 O O . ARG A 1 180 ? 19.218 15.837 -13.798 1.00 87.38 180 ARG A O 1
ATOM 1482 N N . LYS A 1 181 ? 17.167 16.721 -14.070 1.00 89.62 181 LYS A N 1
ATOM 1483 C CA . LYS A 1 181 ? 17.517 18.127 -13.801 1.00 89.62 181 LYS A CA 1
ATOM 1484 C C . LYS A 1 181 ? 18.526 18.720 -14.794 1.00 89.62 181 LYS A C 1
ATOM 1486 O O . LYS A 1 181 ? 19.221 19.672 -14.466 1.00 89.62 181 LYS A O 1
ATOM 1491 N N . ILE A 1 182 ? 18.585 18.168 -16.007 1.00 88.12 182 ILE A N 1
ATOM 1492 C CA . ILE A 1 182 ? 19.409 18.674 -17.117 1.00 88.12 182 ILE A CA 1
ATOM 1493 C C . ILE A 1 182 ? 18.616 19.690 -17.952 1.00 88.12 182 ILE A C 1
ATOM 1495 O O . ILE A 1 182 ? 19.183 20.653 -18.454 1.00 88.12 182 ILE A O 1
ATOM 1499 N N . SER A 1 183 ? 17.301 19.487 -18.091 1.00 88.00 183 SER A N 1
ATOM 1500 C CA . SER A 1 183 ? 16.388 20.402 -18.793 1.00 88.00 183 SER A CA 1
ATOM 1501 C C . SER A 1 183 ? 15.481 21.142 -17.808 1.00 88.00 183 SER A C 1
ATOM 1503 O O . SER A 1 183 ? 15.101 20.591 -16.773 1.00 88.00 183 SER A O 1
ATOM 1505 N N . SER A 1 184 ? 15.091 22.369 -18.157 1.00 86.94 184 SER A N 1
ATOM 1506 C CA . SER A 1 184 ? 14.138 23.199 -17.409 1.00 86.94 184 SER A CA 1
ATOM 1507 C C . SER A 1 184 ? 12.673 22.837 -17.671 1.00 86.94 184 SER A C 1
ATOM 1509 O O . SER A 1 184 ? 11.818 23.162 -16.849 1.00 86.94 184 SER A O 1
ATOM 1511 N N . SER A 1 185 ? 12.376 22.132 -18.770 1.00 85.12 185 SER A N 1
ATOM 1512 C CA . SER A 1 185 ? 11.017 21.725 -19.141 1.00 85.12 185 SER A CA 1
ATOM 1513 C C . SER A 1 185 ? 10.946 20.245 -19.548 1.00 85.12 185 SER A C 1
ATOM 1515 O O . SER A 1 185 ? 11.840 19.767 -20.257 1.00 85.12 185 SER A O 1
ATOM 1517 N N . PRO A 1 186 ? 9.896 19.513 -19.122 1.00 86.69 186 PRO A N 1
ATOM 1518 C CA . PRO A 1 186 ? 9.610 18.149 -19.572 1.00 86.69 186 PRO A CA 1
ATOM 1519 C C . PRO A 1 186 ? 8.888 18.090 -20.927 1.00 86.69 186 PRO A C 1
ATOM 1521 O O . PRO A 1 186 ? 8.693 16.997 -21.459 1.00 86.69 186 PRO A O 1
ATOM 1524 N N . ILE A 1 187 ? 8.463 19.238 -21.462 1.00 88.19 187 ILE A N 1
ATOM 1525 C CA . ILE A 1 187 ? 7.671 19.336 -22.689 1.00 88.19 187 ILE A CA 1
ATOM 1526 C C . ILE A 1 187 ? 8.558 19.045 -23.900 1.00 88.19 187 ILE A C 1
ATOM 1528 O O . ILE A 1 187 ? 9.681 19.540 -24.000 1.00 88.19 187 ILE A O 1
ATOM 1532 N N . CYS A 1 188 ? 8.043 18.246 -24.833 1.00 84.56 188 CYS A N 1
ATOM 1533 C CA . CYS A 1 188 ? 8.712 17.942 -26.088 1.00 84.56 188 CYS A CA 1
ATOM 1534 C C . CYS A 1 188 ? 8.791 19.210 -26.967 1.00 84.56 188 CYS A C 1
ATOM 1536 O O . CYS A 1 188 ? 7.742 19.719 -27.363 1.00 84.56 188 CYS A O 1
ATOM 1538 N N . PRO A 1 189 ? 9.988 19.726 -27.307 1.00 83.56 189 PRO A N 1
ATOM 1539 C CA . PRO A 1 189 ? 10.104 20.981 -28.056 1.00 83.56 189 PRO A CA 1
ATOM 1540 C C . PRO A 1 189 ? 9.415 20.975 -29.437 1.00 83.56 189 PRO A C 1
ATOM 1542 O O . PRO A 1 189 ? 8.806 21.982 -29.780 1.00 83.56 189 PRO A O 1
ATOM 1545 N N . PRO A 1 190 ? 9.445 19.873 -30.219 1.00 84.94 190 PRO A N 1
ATOM 1546 C CA . PRO A 1 190 ? 8.762 19.811 -31.513 1.00 84.94 190 PRO A CA 1
ATOM 1547 C C . PRO A 1 190 ? 7.231 19.796 -31.456 1.00 84.94 190 PRO A C 1
ATOM 1549 O O . PRO A 1 190 ? 6.598 20.374 -32.331 1.00 84.94 190 PRO A O 1
ATOM 1552 N N . CYS A 1 191 ? 6.625 19.097 -30.488 1.00 86.38 191 CYS A N 1
ATOM 1553 C CA . CYS A 1 191 ? 5.168 18.898 -30.466 1.00 86.38 191 CYS A CA 1
ATOM 1554 C C . CYS A 1 191 ? 4.441 19.645 -29.343 1.00 86.38 191 CYS A C 1
ATOM 1556 O O . CYS A 1 191 ? 3.216 19.668 -29.338 1.00 86.38 191 CYS A O 1
ATOM 1558 N N . GLY A 1 192 ? 5.156 20.248 -28.389 1.00 84.50 192 GLY A N 1
ATOM 1559 C CA . GLY A 1 192 ? 4.556 21.023 -27.299 1.00 84.50 192 GLY A CA 1
ATOM 1560 C C . GLY A 1 192 ? 3.795 20.191 -26.261 1.00 84.50 192 GLY A C 1
ATOM 1561 O O . GLY A 1 192 ? 3.146 20.761 -25.387 1.00 84.50 192 GLY A O 1
ATOM 1562 N N . LEU A 1 193 ? 3.882 18.858 -26.322 1.00 81.69 193 LEU A N 1
ATOM 1563 C CA . LEU A 1 193 ? 3.169 17.944 -25.429 1.00 81.69 193 LEU A CA 1
ATOM 1564 C C . LEU A 1 193 ? 4.109 17.271 -24.421 1.00 81.69 193 LEU A C 1
ATOM 1566 O O . LEU A 1 193 ? 5.313 17.111 -24.654 1.00 81.69 193 LEU A O 1
ATOM 1570 N N . LEU A 1 194 ? 3.535 16.873 -23.287 1.00 78.31 194 LEU A N 1
ATOM 1571 C CA . LEU A 1 194 ? 4.155 15.944 -22.347 1.00 78.31 194 LEU A CA 1
ATOM 1572 C C . LEU A 1 194 ? 4.060 14.513 -22.910 1.00 78.31 194 LEU A C 1
ATOM 1574 O O . LEU A 1 194 ? 3.015 14.179 -23.471 1.00 78.31 194 LEU A O 1
ATOM 1578 N N . PRO A 1 195 ? 5.123 13.696 -22.797 1.00 66.81 195 PRO A N 1
ATOM 1579 C CA . PRO A 1 195 ? 5.068 12.286 -23.170 1.00 66.81 195 PRO A CA 1
ATOM 1580 C C . PRO A 1 195 ? 4.265 11.435 -22.183 1.00 66.81 195 PRO A C 1
ATOM 1582 O O . PRO A 1 195 ? 4.142 11.834 -21.000 1.00 66.81 195 PRO A O 1
#

Nearest PDB structures (foldseek):
  5wk0-assembly1_A-2  TM=2.187E-01  e=5.278E+00  Staphylococcus sp. HMSC055H04